Protein AF-A0A962EM41-F1 (afdb_monomer_lite)

Structure (mmCIF, N/CA/C/O backbone):
data_AF-A0A962EM41-F1
#
_entry.id   AF-A0A962EM41-F1
#
loop_
_atom_site.group_PDB
_atom_site.id
_atom_site.type_symbol
_atom_site.label_atom_id
_atom_site.label_alt_id
_atom_site.label_comp_id
_atom_site.label_asym_id
_atom_site.label_entity_id
_atom_site.label_seq_id
_atom_site.pdbx_PDB_ins_code
_atom_site.Cartn_x
_atom_site.Cartn_y
_atom_site.Cartn_z
_atom_site.occupancy
_atom_site.B_iso_or_equiv
_atom_site.auth_seq_id
_atom_site.auth_comp_id
_atom_site.auth_asym_id
_atom_site.auth_atom_id
_atom_site.pdbx_PDB_model_num
ATOM 1 N N . MET A 1 1 ? 24.683 14.648 -23.600 1.00 36.84 1 MET A N 1
ATOM 2 C CA . MET A 1 1 ? 24.631 13.186 -23.807 1.00 36.84 1 MET A CA 1
ATOM 3 C C . MET A 1 1 ? 23.712 12.613 -22.743 1.00 36.84 1 MET A C 1
ATOM 5 O O . MET A 1 1 ? 24.042 12.728 -21.571 1.00 36.84 1 MET A O 1
ATOM 9 N N . SER A 1 2 ? 22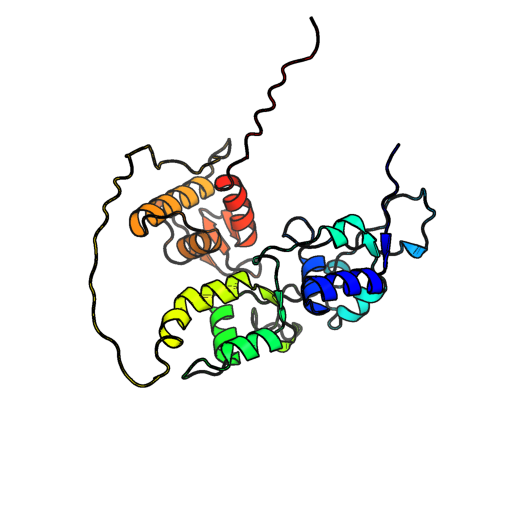.532 12.119 -23.123 1.00 44.53 2 SER A N 1
ATOM 10 C CA . SER A 1 2 ? 21.643 11.428 -22.181 1.00 44.53 2 SER A CA 1
ATOM 11 C C . SER A 1 2 ? 22.330 10.131 -21.755 1.00 44.53 2 SER A C 1
ATOM 13 O O . SER A 1 2 ? 22.722 9.353 -22.623 1.00 44.53 2 SER A O 1
ATOM 15 N N . LYS A 1 3 ? 22.551 9.918 -20.453 1.00 53.50 3 LYS A N 1
ATOM 16 C CA . LYS A 1 3 ? 23.005 8.616 -19.943 1.00 53.50 3 LYS A CA 1
ATOM 17 C C . LYS A 1 3 ? 21.952 7.583 -20.352 1.00 53.50 3 LYS A C 1
ATOM 19 O O . LYS A 1 3 ? 20.782 7.770 -20.030 1.00 53.50 3 LYS A O 1
ATOM 24 N N . SER A 1 4 ? 22.356 6.532 -21.065 1.00 62.28 4 SER A N 1
ATOM 25 C CA . SER A 1 4 ? 21.484 5.380 -21.310 1.00 62.28 4 SER A CA 1
ATOM 26 C C . SER A 1 4 ? 21.048 4.818 -19.954 1.00 62.28 4 SER A C 1
ATOM 28 O O . SER A 1 4 ? 21.892 4.533 -19.102 1.00 62.28 4 SER A O 1
ATOM 30 N N . THR A 1 5 ? 19.739 4.761 -19.718 1.00 80.38 5 THR A N 1
ATOM 31 C CA . THR A 1 5 ? 19.156 4.218 -18.489 1.00 80.38 5 THR A CA 1
ATOM 32 C C . THR A 1 5 ? 19.132 2.700 -18.606 1.00 80.38 5 THR A C 1
ATOM 34 O O . THR A 1 5 ? 18.432 2.165 -19.466 1.00 80.38 5 THR A O 1
ATOM 37 N N . LYS A 1 6 ? 19.894 1.997 -17.763 1.00 88.19 6 LYS A N 1
ATOM 38 C CA . LYS A 1 6 ? 19.928 0.532 -17.781 1.00 88.19 6 LYS A CA 1
ATOM 39 C C . LYS A 1 6 ? 18.608 -0.007 -17.230 1.00 88.19 6 LYS A C 1
ATOM 41 O O . LYS A 1 6 ? 18.246 0.286 -16.093 1.00 88.19 6 LYS A O 1
ATOM 46 N N . LEU A 1 7 ? 17.915 -0.827 -18.017 1.00 91.25 7 LEU A N 1
ATOM 47 C CA . LEU A 1 7 ? 16.736 -1.565 -17.569 1.00 91.25 7 LEU A CA 1
ATOM 48 C C . LEU A 1 7 ? 17.114 -3.008 -17.223 1.00 91.25 7 LEU A C 1
ATOM 50 O O . LEU A 1 7 ? 17.934 -3.618 -17.908 1.00 91.25 7 LEU A O 1
ATOM 54 N N . ILE A 1 8 ? 16.504 -3.545 -16.171 1.00 93.50 8 ILE A N 1
ATOM 55 C CA . ILE A 1 8 ? 16.648 -4.939 -15.741 1.00 93.50 8 ILE A CA 1
ATOM 56 C C . ILE A 1 8 ? 15.279 -5.628 -15.673 1.00 93.50 8 ILE A C 1
ATOM 58 O O . ILE A 1 8 ? 14.277 -4.960 -15.395 1.00 93.50 8 ILE A O 1
ATOM 62 N N . PRO A 1 9 ? 15.207 -6.945 -15.930 1.00 95.56 9 PRO A N 1
ATOM 63 C CA . PRO A 1 9 ? 13.956 -7.689 -15.850 1.00 95.56 9 PRO A CA 1
ATOM 64 C C . PRO A 1 9 ? 13.517 -7.896 -14.394 1.00 95.56 9 PRO A C 1
ATOM 66 O O . PRO A 1 9 ? 14.339 -7.897 -13.473 1.00 95.56 9 PRO A O 1
ATOM 69 N N . TYR A 1 10 ? 12.223 -8.157 -14.200 1.00 96.81 10 TYR A N 1
ATOM 70 C CA . TYR A 1 10 ? 11.609 -8.436 -12.897 1.00 96.81 10 TYR A CA 1
ATOM 71 C C . TYR A 1 10 ? 12.400 -9.419 -12.028 1.00 96.81 10 TYR A C 1
ATOM 73 O O . TYR A 1 10 ? 12.616 -9.140 -10.856 1.00 96.81 10 TYR A O 1
ATOM 81 N N . VAL A 1 11 ? 12.865 -10.545 -12.581 1.00 96.38 11 VAL A N 1
ATOM 82 C CA . VAL A 1 11 ? 13.565 -11.581 -11.797 1.00 96.38 11 VAL A CA 1
ATOM 83 C C . VAL A 1 11 ? 14.833 -11.031 -11.133 1.00 96.38 11 VAL A C 1
ATOM 85 O O . VAL A 1 11 ? 15.103 -11.338 -9.974 1.00 96.38 11 VAL A O 1
ATOM 88 N N . GLU A 1 12 ? 15.586 -10.184 -11.840 1.00 96.94 12 GLU A N 1
ATOM 89 C CA . GLU A 1 12 ? 16.781 -9.532 -11.293 1.00 96.94 12 GLU A CA 1
ATOM 90 C C . GLU A 1 12 ? 16.395 -8.456 -10.270 1.00 96.94 12 GLU A C 1
ATOM 92 O O . GLU A 1 12 ? 16.956 -8.417 -9.176 1.00 96.94 12 GLU A O 1
ATOM 97 N N . ALA A 1 13 ? 15.397 -7.624 -10.588 1.00 97.94 13 ALA A N 1
ATOM 98 C CA . ALA A 1 13 ? 14.936 -6.555 -9.702 1.00 97.94 13 ALA A CA 1
ATOM 99 C C . ALA A 1 13 ? 14.396 -7.104 -8.372 1.00 97.94 13 ALA A C 1
ATOM 101 O O . ALA A 1 13 ? 14.775 -6.635 -7.298 1.00 97.94 13 ALA A O 1
ATOM 102 N N . PHE A 1 14 ? 13.557 -8.139 -8.446 1.00 98.19 14 PHE A N 1
ATOM 103 C CA . PHE A 1 14 ? 13.028 -8.853 -7.292 1.00 98.19 14 PHE A CA 1
ATOM 104 C C . PHE A 1 14 ? 14.149 -9.506 -6.488 1.00 98.19 14 PHE A C 1
ATOM 106 O O . PHE A 1 14 ? 14.175 -9.346 -5.276 1.00 98.19 14 PHE A O 1
ATOM 113 N N . GLY A 1 15 ? 15.117 -10.165 -7.136 1.00 97.25 15 GLY A N 1
ATOM 114 C CA . GLY A 1 15 ? 16.261 -10.759 -6.439 1.00 97.25 15 GLY A CA 1
ATOM 115 C C . GLY A 1 15 ? 17.056 -9.742 -5.611 1.00 97.25 15 GLY A C 1
ATOM 116 O O . GLY A 1 15 ? 17.415 -10.026 -4.469 1.00 97.25 15 GLY A O 1
ATOM 117 N N . ILE A 1 16 ? 17.277 -8.538 -6.150 1.00 97.31 16 ILE A N 1
ATOM 118 C CA . ILE A 1 16 ? 17.958 -7.449 -5.433 1.00 97.31 16 ILE A CA 1
ATOM 119 C C . ILE A 1 16 ? 17.128 -6.976 -4.233 1.00 97.31 16 ILE A C 1
ATOM 121 O O . ILE A 1 16 ? 17.657 -6.885 -3.123 1.00 97.31 16 ILE A O 1
ATOM 125 N N . LEU A 1 17 ? 15.842 -6.669 -4.430 1.00 96.62 17 LEU A N 1
ATOM 126 C CA . LEU A 1 17 ? 15.003 -6.132 -3.353 1.00 96.62 17 LEU A CA 1
ATOM 127 C C . LEU A 1 17 ? 14.666 -7.177 -2.288 1.00 96.62 17 LEU A C 1
ATOM 129 O O . LEU A 1 17 ? 14.664 -6.836 -1.109 1.00 96.62 17 LEU A O 1
ATOM 133 N N . ALA A 1 18 ? 14.462 -8.439 -2.665 1.00 94.75 18 ALA A N 1
ATOM 134 C CA . ALA A 1 18 ? 14.260 -9.538 -1.725 1.00 94.75 18 ALA A CA 1
ATOM 135 C C . ALA A 1 18 ? 15.482 -9.708 -0.818 1.00 94.75 18 ALA A C 1
ATOM 137 O O . ALA A 1 18 ? 15.340 -9.741 0.399 1.00 94.75 18 ALA A O 1
ATOM 138 N N . ALA A 1 19 ? 16.695 -9.697 -1.381 1.00 92.12 19 ALA A N 1
ATOM 139 C CA . ALA A 1 19 ? 17.919 -9.778 -0.586 1.00 92.12 19 ALA A CA 1
ATOM 140 C C . ALA A 1 19 ? 18.140 -8.550 0.318 1.00 92.12 19 ALA A C 1
ATOM 142 O O . ALA A 1 19 ? 18.725 -8.672 1.392 1.00 92.12 19 ALA A O 1
ATOM 143 N N . LYS A 1 20 ? 17.706 -7.362 -0.121 1.00 94.06 20 LYS A N 1
ATOM 144 C CA . LYS A 1 20 ? 17.928 -6.096 0.593 1.00 94.06 20 LYS A CA 1
ATOM 145 C C . LYS A 1 20 ? 16.891 -5.823 1.688 1.00 94.06 20 LYS A C 1
ATOM 147 O O . LYS A 1 20 ? 17.244 -5.251 2.715 1.00 94.06 20 LYS A O 1
ATOM 152 N N . LEU A 1 21 ? 15.625 -6.155 1.442 1.00 93.00 21 LEU A N 1
ATOM 153 C CA . LEU A 1 21 ? 14.472 -5.688 2.225 1.00 93.00 21 LEU A CA 1
ATOM 154 C C . LEU A 1 21 ? 13.591 -6.820 2.768 1.00 93.00 21 LEU A C 1
ATOM 156 O O . LEU A 1 21 ? 12.603 -6.513 3.439 1.00 93.00 21 LEU A O 1
ATOM 160 N N . ASP A 1 22 ? 13.938 -8.078 2.471 1.00 91.38 22 ASP A N 1
ATOM 161 C CA . ASP A 1 22 ? 13.134 -9.266 2.787 1.00 91.38 22 ASP A CA 1
ATOM 162 C C . ASP A 1 22 ? 11.697 -9.145 2.250 1.00 91.38 22 ASP A C 1
ATOM 164 O O . ASP A 1 22 ? 10.713 -9.317 2.962 1.00 91.38 22 ASP A O 1
ATOM 168 N N . THR A 1 23 ? 11.575 -8.716 0.988 1.00 93.00 23 THR A N 1
ATOM 169 C CA . THR A 1 23 ? 10.277 -8.410 0.371 1.00 93.00 23 THR A CA 1
ATOM 170 C C . THR A 1 23 ? 9.628 -9.629 -0.280 1.00 93.00 23 THR A C 1
ATOM 172 O O . THR A 1 23 ? 10.309 -10.486 -0.854 1.00 93.00 23 THR A O 1
ATOM 175 N N . SER A 1 24 ? 8.295 -9.667 -0.254 1.00 95.81 24 SER A N 1
ATOM 176 C CA . SER A 1 24 ? 7.489 -10.647 -0.981 1.00 95.81 24 SER A CA 1
ATOM 177 C C . SER A 1 24 ? 7.146 -10.157 -2.395 1.00 95.81 24 SER A C 1
ATOM 179 O O . SER A 1 24 ? 7.363 -8.996 -2.755 1.00 95.81 24 SER A O 1
ATOM 181 N N . LYS A 1 25 ? 6.605 -11.042 -3.242 1.00 97.56 25 LYS A N 1
ATOM 182 C CA . LYS A 1 25 ? 6.182 -10.651 -4.600 1.00 97.56 25 LYS A CA 1
ATOM 183 C C . LYS A 1 25 ? 4.974 -9.718 -4.563 1.00 97.56 25 LYS A C 1
ATOM 185 O O . LYS A 1 25 ? 4.843 -8.840 -5.411 1.00 97.56 25 LYS A O 1
ATOM 190 N N . GLU A 1 26 ? 4.110 -9.915 -3.581 1.00 97.81 26 GLU A N 1
ATOM 191 C CA . GLU A 1 26 ? 2.916 -9.126 -3.336 1.00 97.81 26 GLU A CA 1
ATOM 192 C C . GLU A 1 26 ? 3.288 -7.721 -2.855 1.00 97.81 26 GLU A C 1
ATOM 194 O O . GLU A 1 26 ? 2.783 -6.750 -3.410 1.00 97.81 26 GLU A O 1
ATOM 199 N N . GLU A 1 27 ? 4.229 -7.586 -1.911 1.00 97.25 27 GLU A N 1
ATOM 200 C CA . GLU A 1 27 ? 4.739 -6.270 -1.497 1.00 97.25 27 GLU A CA 1
ATOM 201 C C . GLU A 1 27 ? 5.401 -5.540 -2.678 1.00 97.25 27 GLU A C 1
ATOM 203 O O . GLU A 1 27 ? 5.125 -4.361 -2.913 1.00 97.25 27 GLU A O 1
ATOM 208 N N . PHE A 1 28 ? 6.185 -6.256 -3.494 1.00 98.12 28 PHE A N 1
ATOM 209 C CA . PHE A 1 28 ? 6.752 -5.701 -4.723 1.00 98.12 28 PHE A CA 1
ATOM 210 C C . PHE A 1 28 ? 5.652 -5.177 -5.665 1.00 98.12 28 PHE A C 1
ATOM 212 O O . PHE A 1 28 ? 5.750 -4.058 -6.174 1.00 98.12 28 PHE A O 1
ATOM 219 N N . ALA A 1 29 ? 4.588 -5.954 -5.896 1.00 97.88 29 ALA A N 1
ATOM 220 C CA . ALA A 1 29 ? 3.438 -5.511 -6.686 1.00 97.88 29 ALA A CA 1
ATOM 221 C C . ALA A 1 29 ? 2.756 -4.283 -6.065 1.00 97.88 29 ALA A C 1
ATOM 223 O O . ALA A 1 29 ? 2.400 -3.348 -6.781 1.00 97.88 29 ALA A O 1
ATOM 224 N N . GLY A 1 30 ? 2.641 -4.241 -4.739 1.00 96.44 30 GLY A N 1
ATOM 225 C CA . GLY A 1 30 ? 2.143 -3.086 -4.006 1.00 96.44 30 GLY A CA 1
ATOM 226 C C . GLY A 1 30 ? 2.961 -1.819 -4.273 1.00 96.44 30 GLY A C 1
ATOM 227 O O . GLY A 1 30 ? 2.387 -0.765 -4.538 1.00 96.44 30 GLY A O 1
ATOM 228 N N . TRP A 1 31 ? 4.293 -1.901 -4.331 1.00 97.44 31 TRP A N 1
ATOM 229 C CA . TRP A 1 31 ? 5.124 -0.750 -4.710 1.00 97.44 31 TRP A CA 1
ATOM 230 C C . TRP A 1 31 ? 4.889 -0.288 -6.145 1.00 97.44 31 TRP A C 1
ATOM 232 O O . TRP A 1 31 ? 4.885 0.914 -6.402 1.00 97.44 31 TRP A O 1
ATOM 242 N N . ILE A 1 32 ? 4.667 -1.207 -7.083 1.00 96.88 32 ILE A N 1
ATOM 243 C CA . ILE A 1 32 ? 4.316 -0.837 -8.461 1.00 96.88 32 ILE A CA 1
ATOM 244 C C . ILE A 1 32 ? 2.950 -0.138 -8.497 1.00 96.88 32 ILE A C 1
ATOM 246 O O . ILE A 1 32 ? 2.787 0.850 -9.208 1.00 96.88 32 ILE A O 1
ATOM 250 N N . PHE A 1 33 ? 1.980 -0.627 -7.718 1.00 94.25 33 PHE A N 1
ATOM 251 C CA . PHE A 1 33 ? 0.662 -0.006 -7.593 1.00 94.25 33 PHE A CA 1
ATOM 252 C C . PHE A 1 33 ? 0.746 1.425 -7.044 1.00 94.25 33 PHE A C 1
ATOM 254 O O . PHE A 1 33 ? 0.155 2.334 -7.623 1.00 94.25 33 PHE A O 1
ATOM 261 N N . LEU A 1 34 ? 1.506 1.633 -5.963 1.00 91.25 34 LEU A N 1
ATOM 262 C CA . LEU A 1 34 ? 1.702 2.955 -5.357 1.00 91.25 34 LEU A CA 1
ATOM 263 C C . LEU A 1 34 ? 2.407 3.919 -6.323 1.00 91.25 34 LEU A C 1
ATOM 265 O O . LEU A 1 34 ? 2.061 5.096 -6.423 1.00 91.25 34 LEU A O 1
ATOM 269 N N . GLY A 1 35 ? 3.407 3.422 -7.052 1.00 92.44 35 GLY A N 1
ATOM 270 C CA . GLY A 1 35 ? 4.243 4.238 -7.920 1.00 92.44 35 GLY A CA 1
ATOM 271 C C . GLY A 1 35 ? 5.120 5.242 -7.151 1.00 92.44 35 GLY A C 1
ATOM 272 O O . GLY A 1 35 ? 4.977 5.452 -5.944 1.00 92.44 35 GLY A O 1
ATOM 273 N N . PRO A 1 36 ? 6.056 5.919 -7.834 1.00 89.19 36 PRO A N 1
ATOM 274 C CA . PRO A 1 36 ? 7.113 6.697 -7.178 1.00 89.19 36 PRO A CA 1
ATOM 275 C C . PRO A 1 36 ? 6.614 7.914 -6.387 1.00 89.19 36 PRO A C 1
ATOM 277 O O . PRO A 1 36 ? 7.302 8.387 -5.486 1.00 89.19 36 PRO A O 1
ATOM 280 N N . LYS A 1 37 ? 5.425 8.442 -6.705 1.00 87.88 37 LYS A N 1
ATOM 281 C CA . LYS A 1 37 ? 4.849 9.587 -5.979 1.00 87.88 37 LYS A CA 1
ATOM 282 C C . LYS A 1 37 ? 4.401 9.225 -4.567 1.00 87.88 37 LYS A C 1
ATOM 284 O O . LYS A 1 37 ? 4.411 10.098 -3.704 1.00 87.88 37 LYS A O 1
ATOM 289 N N . ASP A 1 38 ? 4.059 7.961 -4.349 1.00 84.19 38 ASP A N 1
ATOM 290 C CA . ASP A 1 38 ? 3.568 7.439 -3.077 1.00 84.19 38 ASP A CA 1
ATOM 291 C C . ASP A 1 38 ? 4.583 6.480 -2.430 1.00 84.19 38 ASP A C 1
ATOM 293 O O . ASP A 1 38 ? 4.229 5.653 -1.596 1.00 84.19 38 ASP A O 1
ATOM 297 N N . GLY A 1 39 ? 5.867 6.612 -2.794 1.00 89.94 39 GLY A N 1
ATOM 298 C CA . GLY A 1 39 ? 6.972 5.833 -2.220 1.00 89.94 39 GLY A CA 1
ATOM 299 C C . GLY A 1 39 ? 7.188 4.456 -2.857 1.00 89.94 39 GLY A C 1
ATOM 300 O O . GLY A 1 39 ? 7.961 3.661 -2.330 1.00 89.94 39 GLY A O 1
ATOM 301 N N . GLY A 1 40 ? 6.519 4.182 -3.976 1.00 95.06 40 GLY A N 1
ATOM 302 C CA . GLY A 1 40 ? 6.625 2.954 -4.755 1.00 95.06 40 GLY A CA 1
ATOM 303 C C . GLY A 1 40 ? 7.611 3.021 -5.929 1.00 95.06 40 GLY A C 1
ATOM 304 O O . GLY A 1 40 ? 8.533 3.837 -5.959 1.00 95.06 40 GLY A O 1
ATOM 305 N N . LEU A 1 41 ? 7.406 2.151 -6.919 1.00 96.25 41 LEU A N 1
ATOM 306 C CA . LEU A 1 41 ? 8.307 1.924 -8.052 1.00 96.25 41 LEU A CA 1
ATOM 307 C C . LEU A 1 41 ? 7.614 2.159 -9.392 1.00 96.25 41 LEU A C 1
ATOM 309 O O . LEU A 1 41 ? 6.435 1.868 -9.566 1.00 96.25 41 LEU A O 1
ATOM 313 N N . ASP A 1 42 ? 8.385 2.619 -10.373 1.00 96.06 42 ASP A N 1
ATOM 314 C CA . ASP A 1 42 ? 7.971 2.531 -11.768 1.00 96.06 42 ASP A CA 1
ATOM 315 C C . ASP A 1 42 ? 8.267 1.147 -12.340 1.00 96.06 42 ASP A C 1
ATOM 317 O O . ASP A 1 42 ? 9.369 0.624 -12.172 1.00 96.06 42 ASP A O 1
ATOM 321 N N . ALA A 1 43 ? 7.328 0.622 -13.122 1.00 95.88 43 ALA A N 1
ATOM 322 C CA . ALA A 1 43 ? 7.521 -0.561 -13.947 1.00 95.88 43 ALA A CA 1
ATOM 323 C C . ALA A 1 43 ? 7.252 -0.244 -15.423 1.00 95.88 43 ALA A C 1
ATOM 325 O O . ALA A 1 43 ? 6.469 0.651 -15.757 1.00 95.88 43 ALA A O 1
ATOM 326 N N . TYR A 1 44 ? 7.893 -0.997 -16.311 1.00 94.19 44 TYR A N 1
ATOM 327 C CA . TYR A 1 44 ? 7.808 -0.814 -17.758 1.00 94.19 44 TYR A CA 1
ATOM 328 C C . TYR A 1 44 ? 7.524 -2.136 -18.470 1.00 94.19 44 TYR A C 1
ATOM 330 O O . TYR A 1 44 ? 7.943 -3.197 -18.012 1.00 94.19 44 TYR A O 1
ATOM 338 N N . GLN A 1 45 ? 6.843 -2.068 -19.612 1.00 91.12 45 GLN A N 1
ATOM 339 C CA . GLN A 1 45 ? 6.572 -3.220 -20.478 1.00 91.12 45 GLN A CA 1
ATOM 340 C C . GLN A 1 45 ? 7.390 -3.151 -21.772 1.00 91.12 45 GLN A C 1
ATOM 342 O O . GLN A 1 45 ? 7.827 -2.081 -22.190 1.00 91.12 45 GLN A O 1
ATOM 347 N N . ASN A 1 46 ? 7.561 -4.301 -22.431 1.00 81.62 46 ASN A N 1
ATOM 348 C CA . ASN A 1 46 ? 8.157 -4.431 -23.769 1.00 81.62 46 ASN A CA 1
ATOM 349 C C . ASN A 1 46 ? 9.596 -3.894 -23.910 1.00 81.62 46 ASN A C 1
ATOM 351 O O . ASN A 1 46 ? 10.049 -3.638 -25.021 1.00 81.62 46 ASN A O 1
ATOM 355 N N . ALA A 1 47 ? 10.346 -3.746 -22.812 1.00 79.06 47 ALA A N 1
ATOM 356 C CA . ALA A 1 47 ? 11.693 -3.176 -22.868 1.00 79.06 47 ALA A CA 1
ATOM 357 C C . ALA A 1 47 ? 12.727 -4.092 -23.546 1.00 79.06 47 ALA A C 1
ATOM 359 O O . ALA A 1 47 ? 13.670 -3.595 -24.147 1.00 79.06 47 ALA A O 1
ATOM 360 N N . SER A 1 48 ? 12.538 -5.417 -23.508 1.00 71.69 48 SER A N 1
ATOM 361 C CA . SER A 1 48 ? 13.403 -6.377 -24.219 1.00 71.69 48 SER A CA 1
ATOM 362 C C . SER A 1 48 ? 13.388 -6.226 -25.739 1.00 71.69 48 SER A C 1
ATOM 364 O O . SER A 1 48 ? 14.251 -6.780 -26.411 1.00 71.69 48 SER A O 1
ATOM 366 N N . GLN A 1 49 ? 12.387 -5.532 -26.278 1.00 68.81 49 GLN A N 1
ATOM 367 C CA . GLN A 1 49 ? 12.168 -5.361 -27.712 1.00 68.81 49 GLN A CA 1
ATOM 368 C C . GLN A 1 49 ? 12.681 -4.006 -28.217 1.00 68.81 49 GLN A C 1
ATOM 370 O O . GLN A 1 49 ? 12.485 -3.674 -29.384 1.00 68.81 49 GLN A O 1
ATOM 375 N N . LEU A 1 50 ? 13.291 -3.206 -27.339 1.00 67.00 50 LEU A N 1
ATOM 376 C CA . LEU A 1 50 ? 13.749 -1.861 -27.649 1.00 67.00 50 LEU A CA 1
ATOM 377 C C . LEU A 1 50 ? 15.247 -1.843 -27.951 1.00 67.00 50 LEU A C 1
ATOM 379 O O . LEU A 1 50 ? 16.054 -2.394 -27.203 1.00 67.00 50 LEU A O 1
ATOM 383 N N . GLU A 1 51 ? 15.606 -1.160 -29.035 1.00 67.00 51 GLU A N 1
ATOM 384 C CA . GLU A 1 51 ? 16.995 -0.825 -29.345 1.00 67.00 51 GLU A CA 1
ATOM 385 C C . GLU A 1 51 ? 17.592 0.098 -28.257 1.00 67.00 51 GLU A C 1
ATOM 387 O O . GLU A 1 51 ? 16.849 0.823 -27.587 1.00 67.00 51 GLU A O 1
ATOM 392 N N . PRO A 1 52 ? 18.926 0.123 -28.061 1.00 61.44 52 PRO A N 1
ATOM 393 C CA . PRO A 1 52 ? 19.579 0.900 -26.996 1.00 61.44 52 PRO A CA 1
ATOM 394 C C . PRO A 1 52 ? 19.307 2.416 -27.008 1.00 61.44 52 PRO A C 1
ATOM 396 O O . PRO A 1 52 ? 19.512 3.091 -25.996 1.00 61.44 52 PRO A O 1
ATOM 399 N N . ASP A 1 53 ? 18.895 2.957 -28.152 1.00 66.50 53 ASP A N 1
ATOM 400 C CA . ASP A 1 53 ? 18.565 4.360 -28.414 1.00 66.50 53 ASP A CA 1
ATOM 401 C C . ASP A 1 53 ? 17.054 4.621 -28.549 1.00 66.50 53 ASP A C 1
ATOM 403 O O . ASP A 1 53 ? 16.634 5.759 -28.782 1.00 66.50 53 ASP A O 1
ATOM 407 N N . ALA A 1 54 ? 16.226 3.591 -28.371 1.00 65.62 54 ALA A N 1
ATOM 408 C CA . ALA A 1 54 ? 14.782 3.712 -28.429 1.00 65.62 54 ALA A CA 1
ATOM 409 C C . ALA A 1 54 ? 14.233 4.602 -27.292 1.00 65.62 54 ALA A C 1
ATOM 411 O O . ALA A 1 54 ? 14.820 4.700 -26.207 1.00 65.62 54 ALA A O 1
ATOM 412 N N . PRO A 1 55 ? 13.078 5.260 -27.509 1.00 69.88 55 PRO A N 1
ATOM 413 C CA . PRO A 1 55 ? 12.397 5.995 -26.453 1.00 69.88 55 PRO A CA 1
ATOM 414 C C . PRO A 1 55 ? 12.069 5.084 -25.265 1.00 69.88 55 PRO A C 1
ATOM 416 O O . PRO A 1 55 ? 11.895 3.875 -25.411 1.00 69.88 55 PRO A O 1
ATOM 419 N N . LYS A 1 56 ? 11.960 5.692 -24.077 1.00 71.69 56 LYS A N 1
ATOM 420 C CA . LYS A 1 56 ? 11.650 4.988 -22.828 1.00 71.69 56 LYS A CA 1
ATOM 421 C C . LYS A 1 56 ? 10.423 4.074 -23.022 1.00 71.69 56 LYS A C 1
ATOM 423 O O . LYS A 1 56 ? 9.416 4.564 -23.544 1.00 71.69 56 LYS A O 1
ATOM 428 N N . PRO A 1 57 ? 10.483 2.793 -22.609 1.00 85.00 57 PRO A N 1
ATOM 429 C CA . PRO A 1 57 ? 9.376 1.863 -22.792 1.00 85.00 57 PRO A CA 1
ATOM 430 C C . PRO A 1 57 ? 8.082 2.372 -22.146 1.00 85.00 57 PRO A C 1
ATOM 432 O O . PRO A 1 57 ? 8.139 3.155 -21.190 1.00 85.00 57 PRO A O 1
ATOM 435 N N . PRO A 1 58 ? 6.911 1.918 -22.629 1.00 88.31 58 PRO A N 1
ATOM 436 C CA . PRO A 1 58 ? 5.636 2.234 -22.002 1.00 88.31 58 PRO A CA 1
ATOM 437 C C . PRO A 1 58 ? 5.636 1.853 -20.519 1.00 88.31 58 PRO A C 1
ATOM 439 O O . PRO A 1 58 ? 6.077 0.761 -20.146 1.00 88.31 58 PRO A O 1
ATOM 442 N N . ARG A 1 59 ? 5.133 2.757 -19.670 1.00 92.06 59 ARG A N 1
ATOM 443 C CA . ARG A 1 59 ? 4.911 2.462 -18.251 1.00 92.06 59 ARG A CA 1
ATOM 444 C C . ARG A 1 59 ? 3.784 1.448 -18.089 1.00 92.06 59 ARG A C 1
ATOM 446 O O . ARG A 1 59 ? 2.772 1.517 -18.784 1.00 92.06 59 ARG A O 1
ATOM 453 N N . PHE A 1 60 ? 3.967 0.561 -17.125 1.00 94.38 60 PHE A N 1
ATOM 454 C CA . PHE A 1 60 ? 2.947 -0.356 -16.653 1.00 94.38 60 PHE A CA 1
ATOM 455 C C . PHE A 1 60 ? 2.067 0.304 -15.591 1.00 94.38 60 PHE A C 1
ATOM 457 O O . PHE A 1 60 ? 2.571 1.030 -14.735 1.00 94.38 60 PHE A O 1
ATOM 464 N N . TYR A 1 61 ? 0.773 -0.008 -15.620 1.00 91.50 61 TYR A N 1
ATOM 465 C CA . TYR A 1 61 ? -0.188 0.377 -14.594 1.00 91.50 61 TYR A CA 1
ATOM 466 C C . TYR A 1 61 ? -1.171 -0.773 -14.370 1.00 91.50 61 TYR A C 1
ATOM 468 O O . TYR A 1 61 ? -1.758 -1.272 -15.330 1.00 91.50 61 TYR A O 1
ATOM 476 N N . PHE A 1 62 ? -1.403 -1.160 -13.112 1.00 89.06 62 PHE A N 1
ATOM 477 C CA . PHE A 1 62 ? -2.395 -2.194 -12.789 1.00 89.06 62 PHE A CA 1
ATOM 478 C C . PHE A 1 62 ? -3.830 -1.792 -13.146 1.00 89.06 62 PHE A C 1
ATOM 480 O O . PHE A 1 62 ? -4.648 -2.665 -13.405 1.00 89.06 62 PHE A O 1
ATOM 487 N N . SER A 1 63 ? -4.134 -0.494 -13.243 1.00 82.81 63 SER A N 1
ATOM 488 C CA . SER A 1 63 ? -5.455 -0.007 -13.664 1.00 82.81 63 SER A CA 1
ATOM 489 C C . SER A 1 63 ? -5.842 -0.419 -15.090 1.00 82.81 63 SER A C 1
ATOM 491 O O . SER A 1 63 ? -7.017 -0.382 -15.433 1.00 82.81 63 SER A O 1
ATOM 493 N N . TYR A 1 64 ? -4.887 -0.841 -15.926 1.00 85.50 64 TYR A N 1
ATOM 494 C CA . TYR A 1 64 ? -5.176 -1.429 -17.241 1.00 85.50 64 TYR A CA 1
ATOM 495 C C . TYR A 1 64 ? -5.551 -2.917 -17.179 1.00 85.50 64 TYR A C 1
ATOM 497 O O . TYR A 1 64 ? -5.900 -3.503 -18.200 1.00 85.50 64 TYR A O 1
ATOM 505 N N . HIS A 1 65 ? -5.487 -3.512 -15.990 1.00 85.56 65 HIS A N 1
ATOM 506 C CA . HIS A 1 65 ? -5.780 -4.911 -15.694 1.00 85.56 65 HIS A CA 1
ATOM 507 C C . HIS A 1 65 ? -6.834 -5.018 -14.577 1.00 85.56 65 HIS A C 1
ATOM 509 O O . HIS A 1 65 ? -6.794 -5.939 -13.762 1.00 85.56 65 HIS A O 1
ATOM 515 N N . GLU A 1 66 ? -7.752 -4.046 -14.505 1.00 78.31 66 GLU A N 1
ATOM 516 C CA . GLU A 1 66 ? -8.849 -4.041 -13.533 1.00 78.31 66 GLU A CA 1
ATOM 517 C C . GLU A 1 66 ? -9.652 -5.348 -13.631 1.00 78.31 66 GLU A C 1
ATOM 519 O O . GLU A 1 66 ? -10.002 -5.797 -14.724 1.00 78.31 66 GLU A O 1
ATOM 524 N N . GLY A 1 67 ? -9.912 -5.975 -12.483 1.00 78.75 67 GLY A N 1
ATOM 525 C CA . GLY A 1 67 ? -10.627 -7.251 -12.408 1.00 78.75 67 GLY A CA 1
ATOM 526 C C . GLY A 1 67 ? -9.756 -8.511 -12.517 1.00 78.75 67 GLY A C 1
ATOM 527 O O . GLY A 1 67 ? -10.258 -9.603 -12.257 1.00 78.75 67 GLY A O 1
ATOM 528 N N . GLU A 1 68 ? -8.465 -8.401 -12.853 1.00 86.12 68 GLU A N 1
ATOM 529 C CA . GLU A 1 68 ? -7.550 -9.551 -12.844 1.00 86.12 68 GLU A CA 1
ATOM 530 C C . GLU A 1 68 ? -7.181 -9.922 -11.403 1.00 86.12 68 GLU A C 1
ATOM 532 O O . GLU A 1 68 ? -6.517 -9.145 -10.712 1.00 86.12 68 GLU A O 1
ATOM 537 N N . ARG A 1 69 ? -7.614 -11.098 -10.936 1.00 83.19 69 ARG A N 1
ATOM 538 C CA . ARG A 1 69 ? -7.328 -11.558 -9.568 1.00 83.19 69 ARG A CA 1
ATOM 539 C C . ARG A 1 69 ? -5.880 -11.996 -9.411 1.00 83.19 69 ARG A C 1
ATOM 541 O O . ARG A 1 69 ? -5.227 -11.585 -8.459 1.00 83.19 69 ARG A O 1
ATOM 548 N N . ASP A 1 70 ? -5.343 -12.756 -10.363 1.00 91.06 70 ASP A N 1
ATOM 549 C CA . ASP A 1 70 ? -3.943 -13.179 -10.304 1.00 91.06 70 ASP A CA 1
ATOM 550 C C . ASP A 1 70 ? -3.050 -12.099 -10.923 1.00 91.06 70 ASP A C 1
ATOM 552 O O . ASP A 1 70 ? -2.511 -12.232 -12.020 1.00 91.06 70 ASP A O 1
ATOM 556 N N . TYR A 1 71 ? -2.907 -10.975 -10.223 1.00 92.50 71 TYR A N 1
ATOM 557 C CA . TYR A 1 71 ? -2.055 -9.873 -10.671 1.00 92.50 71 TYR A CA 1
ATOM 558 C C . TYR A 1 71 ? -0.560 -10.230 -10.636 1.00 92.50 71 TYR A C 1
ATOM 560 O O . TYR A 1 71 ? 0.251 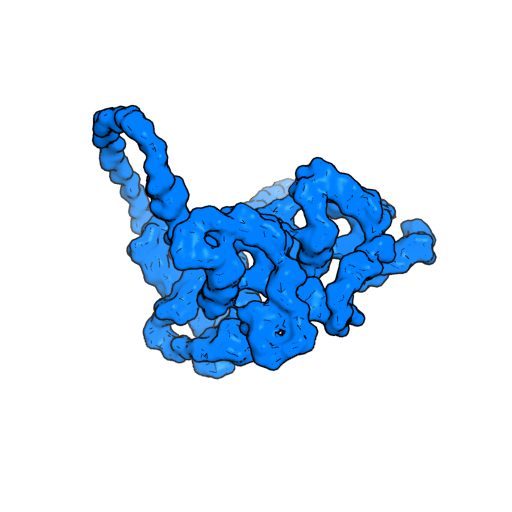-9.560 -11.281 1.00 92.50 71 TYR A O 1
ATOM 568 N N . LEU A 1 72 ? -0.166 -11.279 -9.904 1.00 96.06 72 LEU A N 1
ATOM 569 C CA . LEU A 1 72 ? 1.226 -11.717 -9.808 1.00 96.06 72 LEU A CA 1
ATOM 570 C C . LEU A 1 72 ? 1.728 -12.293 -11.133 1.00 96.06 72 LEU A C 1
ATOM 572 O O . LEU A 1 72 ? 2.907 -12.123 -11.460 1.00 96.06 72 LEU A O 1
ATOM 576 N N . GLN A 1 73 ? 0.842 -12.892 -11.936 1.00 95.75 73 GLN A N 1
ATOM 577 C CA . GLN A 1 73 ? 1.178 -13.373 -13.280 1.00 95.75 73 GLN A CA 1
ATOM 578 C C . GLN A 1 73 ? 1.637 -12.244 -14.223 1.00 95.75 73 GLN A C 1
ATOM 580 O O . GLN A 1 73 ? 2.310 -12.507 -15.219 1.00 95.75 73 GLN A O 1
ATOM 585 N N . LEU A 1 74 ? 1.318 -10.983 -13.900 1.00 94.50 74 LEU A N 1
ATOM 586 C CA . LEU A 1 74 ? 1.707 -9.808 -14.682 1.00 94.50 74 LEU A CA 1
ATOM 587 C C . LEU A 1 74 ? 3.140 -9.346 -14.390 1.00 94.50 74 LEU A C 1
ATOM 589 O O . LEU A 1 74 ? 3.701 -8.587 -15.175 1.00 94.50 74 LEU A O 1
ATOM 593 N N . LEU A 1 75 ? 3.751 -9.766 -13.278 1.00 96.19 75 LEU A N 1
ATOM 594 C CA . LEU A 1 75 ? 5.072 -9.281 -12.864 1.00 96.19 75 LEU A CA 1
ATOM 595 C C . LEU A 1 75 ? 6.238 -9.760 -13.749 1.00 96.19 75 LEU A C 1
ATOM 597 O O . LEU A 1 75 ? 7.105 -8.941 -14.059 1.00 96.19 75 LEU A O 1
ATOM 601 N N . PRO A 1 76 ? 6.305 -11.031 -14.203 1.00 95.06 76 PRO A N 1
ATOM 602 C CA . PRO A 1 76 ? 7.472 -11.548 -14.925 1.00 95.06 76 PRO A CA 1
ATOM 603 C C . PRO A 1 76 ? 7.811 -10.830 -16.238 1.00 95.06 76 PRO A C 1
ATOM 605 O O . PRO A 1 76 ? 8.956 -10.892 -16.683 1.00 95.06 76 PRO A O 1
ATOM 608 N N . GLN A 1 77 ? 6.847 -10.142 -16.857 1.00 92.62 77 GLN A N 1
ATOM 609 C CA . GLN A 1 77 ? 7.047 -9.371 -18.092 1.00 92.62 77 GLN A CA 1
ATOM 610 C C . GLN A 1 77 ? 7.530 -7.930 -17.856 1.00 92.62 77 GLN A C 1
ATOM 612 O O . GLN A 1 77 ? 7.766 -7.199 -18.823 1.00 92.62 77 GLN A O 1
ATOM 617 N N . LEU A 1 78 ? 7.649 -7.501 -16.596 1.00 95.75 78 LEU A N 1
ATOM 618 C CA . LEU A 1 78 ? 7.981 -6.126 -16.239 1.00 95.75 78 LEU A CA 1
ATOM 619 C C . LEU A 1 78 ? 9.489 -5.884 -16.177 1.00 95.75 78 LEU A C 1
ATOM 621 O O . LEU A 1 78 ? 10.292 -6.768 -15.869 1.00 95.75 78 LEU A O 1
ATOM 625 N N . TRP A 1 79 ? 9.847 -4.636 -16.455 1.00 95.31 79 TRP A N 1
ATOM 626 C CA . TRP A 1 79 ? 11.209 -4.122 -16.468 1.00 95.31 79 TRP A CA 1
ATOM 627 C C . TRP A 1 79 ? 11.327 -2.897 -15.573 1.00 95.31 79 TRP A C 1
ATOM 629 O O . TRP A 1 79 ? 10.371 -2.135 -15.424 1.00 95.31 79 TRP A O 1
ATOM 639 N N . PHE A 1 80 ? 12.515 -2.696 -15.010 1.00 94.69 80 PHE A N 1
ATOM 640 C CA . PHE A 1 80 ? 12.784 -1.682 -13.994 1.00 94.69 80 PHE A CA 1
ATOM 641 C C . PHE A 1 80 ? 14.083 -0.953 -14.289 1.00 94.69 80 PHE A C 1
ATOM 643 O O . PHE A 1 80 ? 15.024 -1.544 -14.816 1.00 94.69 80 PHE A O 1
ATOM 650 N N . VAL A 1 81 ? 14.153 0.324 -13.925 1.00 92.94 81 VAL A N 1
ATOM 651 C CA . VAL A 1 81 ? 15.405 1.083 -13.989 1.00 92.94 81 VAL A CA 1
ATOM 652 C C . VAL A 1 81 ? 16.346 0.559 -12.909 1.00 92.94 81 VAL A C 1
ATOM 654 O O . VAL A 1 81 ? 15.996 0.522 -11.732 1.00 92.94 81 VAL A O 1
ATOM 657 N N . TYR A 1 82 ? 17.543 0.141 -13.317 1.00 93.25 82 TYR A N 1
ATOM 658 C CA . TYR A 1 82 ? 18.524 -0.486 -12.436 1.00 93.25 82 TYR A CA 1
ATOM 659 C C . TYR A 1 82 ? 18.903 0.417 -11.259 1.00 93.25 82 TYR A C 1
ATOM 661 O O . TYR A 1 82 ? 18.931 -0.026 -10.111 1.00 93.25 82 TYR A O 1
ATOM 669 N N . GLU A 1 83 ? 19.160 1.697 -11.535 1.00 93.50 83 GLU A N 1
ATOM 670 C CA . GLU A 1 83 ? 19.512 2.675 -10.510 1.00 93.50 83 GLU A CA 1
ATOM 671 C C . GLU A 1 83 ? 18.369 2.918 -9.521 1.00 93.50 83 GLU A C 1
ATOM 673 O O . GLU A 1 83 ? 18.632 3.079 -8.328 1.00 93.50 83 GLU A O 1
ATOM 678 N N . ASP A 1 84 ? 17.118 2.906 -9.987 1.00 95.00 84 ASP A N 1
ATOM 679 C CA . ASP A 1 84 ? 15.952 3.074 -9.118 1.00 95.00 84 ASP A CA 1
ATOM 680 C C . ASP A 1 84 ? 15.856 1.887 -8.156 1.00 95.00 84 ASP A C 1
ATOM 682 O O . ASP A 1 84 ? 15.730 2.096 -6.956 1.00 95.00 84 ASP A O 1
ATOM 686 N N . ILE A 1 85 ? 16.038 0.653 -8.643 1.00 97.12 85 ILE A N 1
ATOM 687 C CA . ILE A 1 85 ? 16.032 -0.560 -7.809 1.00 97.12 85 ILE A CA 1
ATOM 688 C C . ILE A 1 85 ? 17.161 -0.558 -6.771 1.00 97.12 85 ILE A C 1
ATOM 690 O O . ILE A 1 85 ? 16.920 -0.853 -5.601 1.00 97.12 85 ILE A O 1
ATOM 694 N N . LEU A 1 86 ? 18.390 -0.200 -7.154 1.00 95.88 86 LEU A N 1
ATOM 695 C CA . LEU A 1 86 ? 19.507 -0.152 -6.202 1.00 95.88 86 LEU A CA 1
ATOM 696 C C . LEU A 1 86 ? 19.269 0.865 -5.079 1.00 95.88 86 LEU A C 1
ATOM 698 O O . LEU A 1 86 ? 19.538 0.583 -3.904 1.00 95.88 86 LEU A O 1
ATOM 702 N N . ASN A 1 87 ? 18.752 2.039 -5.440 1.00 94.12 87 ASN A N 1
ATOM 703 C CA . ASN A 1 87 ? 18.521 3.137 -4.507 1.00 94.12 87 ASN A CA 1
ATOM 704 C C . ASN A 1 87 ? 17.190 3.019 -3.759 1.00 94.12 87 ASN A C 1
ATOM 706 O O . ASN A 1 87 ? 16.993 3.722 -2.769 1.00 94.12 87 ASN A O 1
ATOM 710 N N . PHE A 1 88 ? 16.300 2.120 -4.183 1.00 96.94 88 PHE A N 1
ATOM 711 C CA . PHE A 1 88 ? 14.991 1.955 -3.574 1.00 96.94 88 PHE A CA 1
ATOM 712 C C . PHE A 1 88 ? 15.116 1.526 -2.112 1.00 96.94 88 PHE A C 1
ATOM 714 O O . PHE A 1 88 ? 15.715 0.497 -1.785 1.00 96.94 88 PHE A O 1
ATOM 721 N N . ASN A 1 89 ? 14.578 2.355 -1.226 1.00 92.69 89 ASN A N 1
ATOM 722 C CA . ASN A 1 89 ? 14.533 2.125 0.208 1.00 92.69 89 ASN A CA 1
ATOM 723 C C . ASN A 1 89 ? 13.218 2.721 0.733 1.00 92.69 89 ASN A C 1
ATOM 725 O O . ASN A 1 89 ? 13.194 3.900 1.096 1.00 92.69 89 ASN A O 1
ATOM 729 N N . PRO A 1 90 ? 12.117 1.954 0.682 1.00 91.94 90 PRO A N 1
ATOM 730 C CA . PRO A 1 90 ? 10.795 2.454 1.027 1.00 91.94 90 PRO A CA 1
ATOM 731 C C . PRO A 1 90 ? 10.745 2.818 2.510 1.00 91.94 90 PRO A C 1
ATOM 733 O O . PRO A 1 90 ? 11.301 2.115 3.358 1.00 91.94 90 PRO A O 1
ATOM 736 N N . SER A 1 91 ? 10.074 3.923 2.822 1.00 89.12 91 SER A N 1
ATOM 737 C CA . SER A 1 91 ? 9.749 4.267 4.202 1.00 89.12 91 SER A CA 1
ATOM 738 C C . SER A 1 91 ? 8.681 3.314 4.747 1.00 89.12 91 SER A C 1
ATOM 740 O O . SER A 1 91 ? 8.050 2.578 3.985 1.00 89.12 91 SER A O 1
ATOM 742 N N . ASN A 1 92 ? 8.440 3.329 6.059 1.00 80.19 92 ASN A N 1
ATOM 743 C CA . ASN A 1 92 ? 7.422 2.467 6.669 1.00 80.19 92 ASN A CA 1
ATOM 744 C C . ASN A 1 92 ? 6.021 2.706 6.080 1.00 80.19 92 ASN A C 1
ATOM 746 O O . ASN A 1 92 ? 5.217 1.782 6.027 1.00 80.19 92 ASN A O 1
ATOM 750 N N . GLU A 1 93 ? 5.738 3.917 5.598 1.00 81.69 93 GLU A N 1
ATOM 751 C CA . GLU A 1 93 ? 4.474 4.278 4.949 1.00 81.69 93 GLU A CA 1
ATOM 752 C C . GLU A 1 93 ? 4.273 3.575 3.602 1.00 81.69 93 GLU A C 1
ATOM 754 O O . GLU A 1 93 ? 3.134 3.346 3.203 1.00 81.69 93 GLU A O 1
ATOM 759 N N . ALA A 1 94 ? 5.365 3.229 2.915 1.00 87.25 94 ALA A N 1
ATOM 760 C CA . ALA A 1 94 ? 5.347 2.507 1.646 1.00 87.25 94 ALA A CA 1
ATOM 761 C C . ALA A 1 94 ? 5.607 0.998 1.810 1.00 87.25 94 ALA A C 1
ATOM 7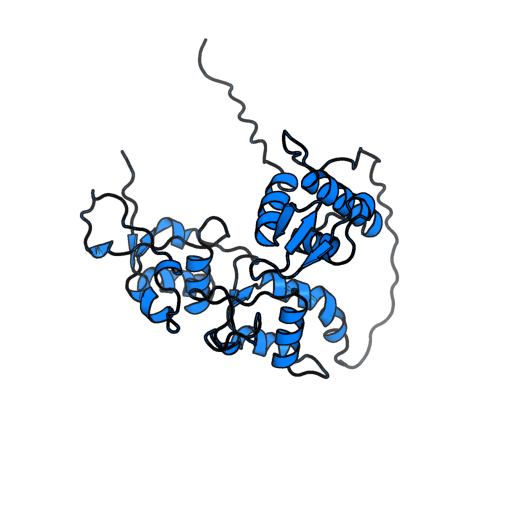63 O O . ALA A 1 94 ? 5.469 0.253 0.842 1.00 87.25 94 ALA A O 1
ATOM 764 N N . ARG A 1 95 ? 5.987 0.523 3.006 1.00 94.12 95 ARG A N 1
ATOM 765 C CA . ARG A 1 95 ? 6.073 -0.914 3.315 1.00 94.12 95 ARG A CA 1
ATOM 766 C C . ARG A 1 95 ? 4.672 -1.504 3.445 1.00 94.12 95 ARG A C 1
ATOM 768 O O . ARG A 1 95 ? 3.792 -0.903 4.067 1.00 94.12 95 ARG A O 1
ATOM 775 N N . LEU A 1 96 ? 4.491 -2.695 2.886 1.00 96.12 96 LEU A N 1
ATOM 776 C CA . LEU A 1 96 ? 3.213 -3.394 2.861 1.00 96.12 96 LEU A CA 1
ATOM 777 C C . LEU A 1 96 ? 3.396 -4.820 3.372 1.00 96.12 96 LEU A C 1
ATOM 779 O O . LEU A 1 96 ? 4.344 -5.507 3.003 1.00 96.12 96 LEU A O 1
ATOM 783 N N . LEU A 1 97 ? 2.477 -5.269 4.218 1.00 95.81 97 LEU A N 1
ATOM 784 C CA . LEU A 1 97 ? 2.430 -6.638 4.715 1.00 95.81 97 LEU A CA 1
ATOM 785 C C . LEU A 1 97 ? 1.338 -7.411 3.988 1.00 95.81 97 LEU A C 1
ATOM 787 O O . LEU A 1 97 ? 0.270 -6.871 3.706 1.00 95.81 97 LEU A O 1
ATOM 791 N N . THR A 1 98 ? 1.597 -8.691 3.732 1.00 96.88 98 THR A N 1
ATOM 792 C CA . THR A 1 98 ? 0.561 -9.640 3.317 1.00 96.88 98 THR A CA 1
ATOM 793 C C . THR A 1 98 ? -0.399 -9.922 4.468 1.00 96.88 98 THR A C 1
ATOM 795 O O . THR A 1 98 ? -0.043 -9.760 5.642 1.00 96.88 98 THR A O 1
ATOM 798 N N . PHE A 1 99 ? -1.595 -10.415 4.142 1.00 96.00 99 PHE A N 1
ATOM 799 C CA . PHE A 1 99 ? -2.546 -10.891 5.144 1.00 96.00 99 PHE A CA 1
ATOM 800 C C . PHE A 1 99 ? -1.925 -11.897 6.121 1.00 96.00 99 PHE A C 1
ATOM 802 O O . PHE A 1 99 ? -2.057 -11.731 7.328 1.00 96.00 99 PHE A O 1
ATOM 809 N N . GLU A 1 100 ? -1.188 -12.894 5.627 1.00 94.56 100 GLU A N 1
ATOM 810 C CA . GLU A 1 100 ? -0.529 -13.906 6.468 1.00 94.56 100 GLU A CA 1
ATOM 811 C C . GLU A 1 100 ? 0.480 -13.290 7.454 1.00 94.56 100 GLU A C 1
ATOM 813 O O . GLU A 1 100 ? 0.526 -13.665 8.633 1.00 94.56 100 GLU A O 1
ATOM 818 N N . SER A 1 101 ? 1.255 -12.301 6.995 1.00 94.44 101 SER A N 1
ATOM 819 C CA . SER A 1 101 ? 2.224 -11.593 7.838 1.00 94.44 101 SER A CA 1
ATOM 820 C C . SER A 1 101 ? 1.528 -10.784 8.931 1.00 94.44 101 SER A C 1
ATOM 822 O O . SER A 1 101 ? 1.964 -10.791 10.083 1.00 94.44 101 SER A O 1
ATOM 824 N N . LEU A 1 102 ? 0.430 -10.104 8.588 1.00 95.38 102 LEU A N 1
ATOM 825 C CA . LEU A 1 102 ? -0.371 -9.345 9.547 1.00 95.38 102 LEU A CA 1
ATOM 826 C C . LEU A 1 102 ? -1.072 -10.266 10.551 1.00 95.38 102 LEU A C 1
ATOM 828 O O . LEU A 1 102 ? -1.034 -10.013 11.754 1.00 95.38 102 LEU A O 1
ATOM 832 N N . LEU A 1 103 ? -1.654 -11.364 10.069 1.00 94.31 103 LEU A N 1
ATOM 833 C CA . LEU A 1 103 ? -2.309 -12.366 10.898 1.00 94.31 103 LEU A CA 1
ATOM 834 C C . LEU A 1 103 ? -1.343 -12.892 11.959 1.00 94.31 103 LEU A C 1
ATOM 836 O O . LEU A 1 103 ? -1.645 -12.820 13.144 1.00 94.31 103 LEU A O 1
ATOM 840 N N . SER A 1 104 ? -0.145 -13.313 11.547 1.00 91.19 104 SER A N 1
ATOM 841 C CA . SER A 1 104 ? 0.902 -13.803 12.454 1.00 91.19 104 SER A CA 1
ATOM 842 C C . SER A 1 104 ? 1.310 -12.764 13.502 1.00 91.19 104 SER A C 1
ATOM 844 O O . SER A 1 104 ? 1.625 -13.104 14.642 1.00 91.19 104 SER A O 1
ATOM 846 N N . ARG A 1 105 ? 1.297 -11.482 13.127 1.00 90.69 105 ARG A N 1
ATOM 847 C CA . ARG A 1 105 ? 1.661 -10.371 14.008 1.00 90.69 105 ARG A CA 1
ATOM 848 C C . ARG A 1 105 ? 0.598 -10.101 15.076 1.00 90.69 105 ARG A C 1
ATOM 850 O O . ARG A 1 105 ? 0.946 -9.723 16.194 1.00 90.69 105 ARG A O 1
ATOM 857 N N . TRP A 1 106 ? -0.675 -10.312 14.751 1.00 92.19 106 TRP A N 1
ATOM 858 C CA . TRP A 1 106 ? -1.820 -10.016 15.621 1.00 92.19 106 TRP A CA 1
ATOM 859 C C . TRP A 1 106 ? -2.503 -11.254 16.222 1.00 92.19 106 TRP A C 1
ATOM 861 O O . TRP A 1 106 ? -3.439 -11.112 17.004 1.00 92.19 106 TRP A O 1
ATOM 871 N N . ASP A 1 107 ? -2.006 -12.463 15.951 1.00 85.38 107 ASP A N 1
ATOM 872 C CA . ASP A 1 107 ? -2.554 -13.734 16.465 1.00 85.38 107 ASP A CA 1
ATOM 873 C C . ASP A 1 107 ? -2.529 -13.853 18.003 1.00 85.38 107 ASP A C 1
ATOM 875 O O . ASP A 1 107 ? -3.184 -14.701 18.597 1.00 85.38 107 ASP A O 1
ATOM 879 N N . GLN A 1 108 ? -1.789 -12.972 18.681 1.00 78.44 108 GLN A N 1
ATOM 880 C CA . GLN A 1 108 ? -1.629 -12.978 20.137 1.00 78.44 108 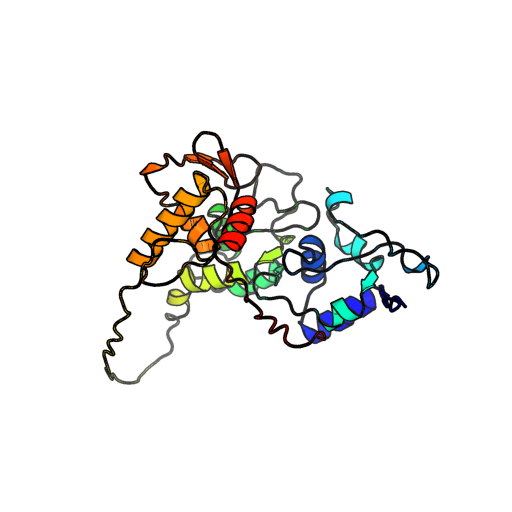GLN A CA 1
ATOM 881 C C . GLN A 1 108 ? -2.579 -12.021 20.876 1.00 78.44 108 GLN A C 1
ATOM 883 O O . GLN A 1 108 ? -2.448 -11.856 22.091 1.00 78.44 108 GLN A O 1
ATOM 888 N N . ILE A 1 109 ? -3.514 -11.361 20.182 1.00 80.94 109 ILE A N 1
ATOM 889 C CA . ILE A 1 109 ? -4.446 -10.416 20.813 1.00 80.94 109 ILE A CA 1
ATOM 890 C C . ILE A 1 109 ? -5.478 -11.188 21.660 1.00 80.94 109 ILE A C 1
ATOM 892 O O . ILE A 1 109 ? -6.248 -11.982 21.118 1.00 80.94 109 ILE A O 1
ATOM 896 N N . PRO A 1 110 ? -5.555 -10.961 22.987 1.00 76.50 110 PRO A N 1
ATOM 897 C CA . PRO A 1 110 ? -6.511 -11.673 23.830 1.00 76.50 110 PRO A CA 1
ATOM 898 C C . PRO A 1 110 ? -7.963 -11.277 23.532 1.00 76.50 110 PRO A C 1
ATOM 900 O O . PRO A 1 110 ? -8.283 -10.097 23.410 1.00 76.50 110 PRO A O 1
ATOM 903 N N . GLY A 1 111 ? -8.869 -12.259 23.524 1.00 80.62 111 GLY A N 1
ATOM 904 C CA . GLY A 1 111 ? -10.319 -12.018 23.512 1.00 80.62 111 GLY A CA 1
ATOM 905 C C . GLY A 1 111 ? -10.954 -11.783 22.136 1.00 80.62 111 GLY A C 1
ATOM 906 O O . GLY A 1 111 ? -12.164 -11.586 22.073 1.00 80.62 111 GLY A O 1
ATOM 907 N N . THR A 1 112 ? -10.184 -11.844 21.049 1.00 88.50 112 THR A N 1
ATOM 908 C CA . THR A 1 112 ? -10.678 -11.793 19.664 1.00 88.50 112 THR A CA 1
ATOM 909 C C . THR A 1 112 ? -9.799 -12.656 18.766 1.00 88.50 112 THR A C 1
ATOM 911 O O . THR A 1 112 ? -8.661 -12.955 19.121 1.00 88.50 112 THR A O 1
ATOM 914 N N . THR A 1 113 ? -10.300 -13.053 17.597 1.00 90.88 113 THR A N 1
ATOM 915 C CA . THR A 1 113 ? -9.421 -13.591 16.553 1.00 90.88 113 THR A CA 1
ATOM 916 C C . THR A 1 113 ? -8.696 -12.441 15.852 1.00 90.88 113 THR A C 1
ATOM 918 O O . THR A 1 113 ? -9.230 -11.329 15.763 1.00 90.88 113 THR A O 1
ATOM 921 N N . ALA A 1 114 ? -7.494 -12.695 15.327 1.00 92.25 114 ALA A N 1
ATOM 922 C CA . ALA A 1 114 ? -6.768 -11.701 14.537 1.00 92.25 114 ALA A CA 1
ATOM 923 C C . ALA A 1 114 ? -7.553 -11.285 13.282 1.00 92.25 114 ALA A C 1
ATOM 925 O O . ALA A 1 114 ? -7.574 -10.107 12.943 1.00 92.25 114 ALA A O 1
ATOM 926 N N . VAL A 1 115 ? -8.276 -12.212 12.644 1.00 93.62 115 VAL A N 1
ATOM 927 C CA . VAL A 1 115 ? -9.132 -11.915 11.480 1.00 93.62 115 VAL A CA 1
ATOM 928 C C . VAL A 1 115 ? -10.237 -10.922 11.836 1.00 93.62 115 VAL A C 1
ATOM 930 O O . VAL A 1 115 ? -10.442 -9.943 11.118 1.00 93.62 115 VAL A O 1
ATOM 933 N N . ASP A 1 116 ? -10.939 -11.147 12.948 1.00 92.38 116 ASP A N 1
ATOM 934 C CA . ASP A 1 116 ? -12.003 -10.243 13.396 1.00 92.38 116 ASP A CA 1
ATOM 935 C C . ASP A 1 116 ? -11.439 -8.876 13.792 1.00 92.38 116 ASP A C 1
ATOM 937 O O . ASP A 1 116 ? -12.047 -7.846 13.500 1.00 92.38 116 ASP A O 1
ATOM 941 N N . PHE A 1 117 ? -10.244 -8.852 14.390 1.00 94.25 117 PHE A N 1
ATOM 942 C CA . PHE A 1 117 ? -9.559 -7.607 14.721 1.00 94.25 117 PHE A CA 1
ATOM 943 C C . PHE A 1 117 ? -9.159 -6.821 13.463 1.00 94.25 117 PHE A C 1
ATOM 945 O O . PHE A 1 117 ? -9.449 -5.630 13.383 1.00 94.25 117 PHE A O 1
ATOM 952 N N . ILE A 1 118 ? -8.591 -7.479 12.445 1.00 94.62 118 ILE A N 1
ATOM 953 C CA . ILE A 1 118 ? -8.267 -6.862 11.146 1.00 94.62 118 ILE A CA 1
ATOM 954 C C . ILE A 1 118 ? -9.524 -6.249 10.523 1.00 94.62 118 ILE A C 1
ATOM 956 O O . ILE A 1 118 ? -9.523 -5.073 10.165 1.00 94.62 118 ILE A O 1
ATOM 960 N N . LYS A 1 119 ? -10.624 -7.008 10.457 1.00 93.31 119 LYS A N 1
ATOM 961 C CA . LYS A 1 119 ? -11.903 -6.513 9.923 1.00 93.31 119 LYS A CA 1
ATOM 962 C C . LYS A 1 119 ? -12.422 -5.304 10.696 1.00 93.31 119 LYS A C 1
ATOM 964 O O . LYS A 1 119 ? -12.904 -4.358 10.080 1.00 93.31 119 LYS A O 1
ATOM 969 N N . ALA A 1 120 ? -12.300 -5.306 12.024 1.00 92.06 120 ALA A N 1
ATOM 970 C CA . ALA A 1 120 ? -12.692 -4.168 12.847 1.00 92.06 120 ALA A CA 1
ATOM 971 C C . ALA A 1 120 ? -11.850 -2.917 12.542 1.00 92.06 120 ALA A C 1
ATOM 973 O O . ALA A 1 120 ? -12.415 -1.833 12.412 1.00 92.06 120 ALA A O 1
ATOM 974 N N . LYS A 1 121 ? -10.527 -3.065 12.368 1.00 93.12 121 LYS A N 1
ATOM 975 C CA . LYS A 1 121 ? -9.628 -1.951 12.014 1.00 93.12 121 LYS A CA 1
ATOM 976 C C . LYS A 1 121 ? -9.854 -1.414 10.597 1.00 93.12 121 LYS A C 1
ATOM 978 O O . LYS A 1 121 ? -9.638 -0.232 10.347 1.00 93.12 121 LYS A O 1
ATOM 983 N N . ILE A 1 122 ? -10.301 -2.259 9.671 1.00 91.06 122 ILE A N 1
ATOM 984 C CA . ILE A 1 122 ? -10.715 -1.815 8.333 1.00 91.06 122 ILE A CA 1
ATOM 985 C C . ILE A 1 122 ? -12.038 -1.049 8.422 1.00 91.06 122 ILE A C 1
ATOM 987 O O . ILE A 1 122 ? -12.150 0.063 7.909 1.00 91.06 122 ILE A O 1
ATOM 991 N N . ALA A 1 123 ? -13.020 -1.588 9.149 1.00 87.62 123 ALA A N 1
ATOM 992 C CA . ALA A 1 123 ? -14.330 -0.962 9.316 1.00 87.62 123 ALA A CA 1
ATOM 993 C C . ALA A 1 123 ? -14.265 0.415 10.004 1.00 87.62 123 ALA A C 1
ATOM 995 O O . ALA A 1 123 ? -15.049 1.302 9.669 1.00 87.62 123 ALA A O 1
ATOM 996 N N . ASP A 1 124 ? -13.332 0.614 10.942 1.00 89.19 124 ASP A N 1
ATOM 997 C CA . ASP A 1 124 ? -13.103 1.908 11.602 1.00 89.19 124 ASP A CA 1
ATOM 998 C C . ASP A 1 124 ? -12.085 2.812 10.872 1.00 89.19 124 ASP A C 1
ATOM 1000 O O . ASP A 1 124 ? -11.783 3.911 11.342 1.00 89.19 124 ASP A O 1
ATOM 1004 N N . SER A 1 125 ? -11.605 2.384 9.695 1.00 86.69 125 SER A N 1
ATOM 1005 C CA . SER A 1 125 ? -10.643 3.095 8.838 1.00 86.69 125 SER A CA 1
ATOM 1006 C C . SER A 1 125 ? -9.257 3.341 9.453 1.00 86.69 125 SER A C 1
ATOM 1008 O O . SER A 1 125 ? -8.497 4.174 8.938 1.00 86.69 125 SER A O 1
ATOM 1010 N N . SER A 1 126 ? -8.904 2.625 10.525 1.00 89.81 126 SER A N 1
ATOM 1011 C CA . SER A 1 126 ? -7.557 2.647 11.117 1.00 89.81 126 SER A CA 1
ATOM 1012 C C . SER A 1 126 ? -6.544 1.813 10.331 1.00 89.81 126 SER A C 1
ATOM 1014 O O . SER A 1 126 ? -5.343 2.019 10.492 1.00 89.81 126 SER A O 1
ATOM 1016 N N . LEU A 1 127 ? -7.017 0.898 9.484 1.00 93.25 127 LEU A N 1
ATOM 1017 C CA . LEU A 1 127 ? -6.211 0.060 8.601 1.00 93.25 127 LEU A CA 1
ATOM 1018 C C . LEU A 1 127 ? -6.833 0.037 7.202 1.00 93.25 127 LEU A C 1
ATOM 1020 O O . LEU A 1 127 ? -8.021 -0.239 7.069 1.00 93.25 127 LEU A O 1
ATOM 1024 N N . MET A 1 128 ? -6.047 0.299 6.163 1.00 88.94 128 MET A N 1
ATOM 1025 C CA . MET A 1 128 ? -6.480 0.118 4.779 1.00 88.94 128 MET A CA 1
ATOM 1026 C C . MET A 1 128 ? -6.041 -1.246 4.257 1.00 88.94 128 MET A C 1
ATOM 1028 O O . MET A 1 128 ? -4.885 -1.645 4.414 1.00 88.94 128 MET A O 1
ATOM 1032 N N . ASP A 1 129 ? -6.955 -1.927 3.581 1.00 91.81 129 ASP A N 1
ATOM 1033 C CA . ASP A 1 129 ? -6.662 -3.068 2.732 1.00 91.81 129 ASP A CA 1
ATOM 1034 C C . ASP A 1 129 ? -6.483 -2.616 1.277 1.00 91.81 129 ASP A C 1
ATOM 1036 O O . ASP A 1 129 ? -7.221 -1.781 0.756 1.00 91.81 129 ASP A O 1
ATOM 1040 N N . LEU A 1 130 ? -5.477 -3.174 0.614 1.00 91.06 130 LEU A N 1
ATOM 1041 C CA . LEU A 1 130 ? -5.121 -2.865 -0.763 1.00 91.06 130 LEU A CA 1
ATOM 1042 C C . LEU A 1 130 ? -5.091 -4.144 -1.596 1.00 91.06 130 LEU A C 1
ATOM 1044 O O . LEU A 1 130 ? -4.499 -5.137 -1.187 1.00 91.06 130 LEU A O 1
ATOM 1048 N N . HIS A 1 131 ? -5.616 -4.074 -2.816 1.00 93.19 131 HIS A N 1
ATOM 1049 C CA . HIS A 1 131 ? -5.364 -5.074 -3.850 1.00 93.19 131 HIS A CA 1
ATOM 1050 C C . HIS A 1 131 ? -4.934 -4.387 -5.158 1.00 93.19 131 HIS A C 1
ATOM 1052 O O . HIS A 1 131 ? -5.664 -3.510 -5.626 1.00 93.19 131 HIS A O 1
ATOM 1058 N N . PRO A 1 132 ? -3.806 -4.751 -5.799 1.00 91.25 132 PRO A N 1
ATOM 1059 C CA . PRO A 1 132 ? -3.245 -3.986 -6.922 1.00 91.25 132 PRO A CA 1
ATOM 1060 C C . PRO A 1 132 ? -4.187 -3.731 -8.111 1.00 91.25 132 PRO A C 1
ATOM 1062 O O . PRO A 1 132 ? -4.100 -2.684 -8.745 1.00 91.25 132 PRO A O 1
ATOM 1065 N N . THR A 1 133 ? -5.107 -4.645 -8.414 1.00 88.00 133 THR A N 1
ATOM 1066 C CA . THR A 1 133 ? -6.046 -4.527 -9.554 1.00 88.00 133 THR A CA 1
ATOM 1067 C C . THR A 1 133 ? -7.479 -4.152 -9.167 1.00 88.00 133 THR A C 1
ATOM 1069 O O . THR A 1 133 ? -8.272 -3.842 -10.050 1.00 88.00 133 THR A O 1
ATOM 1072 N N . PHE A 1 134 ? -7.817 -4.155 -7.872 1.00 86.00 134 PHE A N 1
ATOM 1073 C CA . PHE A 1 134 ? -9.168 -3.840 -7.368 1.00 86.00 134 PHE A CA 1
ATOM 1074 C C . PHE A 1 134 ? -9.189 -2.609 -6.447 1.00 86.00 134 PHE A C 1
ATOM 1076 O O . PHE A 1 134 ? -10.251 -2.095 -6.112 1.00 86.00 134 PHE A O 1
ATOM 1083 N N . GLY A 1 135 ? -8.022 -2.120 -6.019 1.00 84.88 135 GLY A N 1
ATOM 1084 C CA . GLY A 1 135 ? -7.869 -1.022 -5.064 1.00 84.88 135 GLY A CA 1
ATOM 1085 C C . GLY A 1 135 ? -8.113 -1.412 -3.601 1.00 84.88 135 GLY A C 1
ATOM 1086 O O . GLY A 1 135 ? -7.618 -0.718 -2.723 1.00 84.88 135 GLY A O 1
ATOM 1087 N N . GLY A 1 136 ? -8.793 -2.529 -3.338 1.00 87.56 136 GLY A N 1
ATOM 1088 C CA . GLY A 1 136 ? -9.087 -3.061 -2.004 1.00 87.56 136 GLY A CA 1
ATOM 1089 C C . GLY A 1 136 ? -9.695 -4.464 -2.082 1.00 87.56 136 GLY A C 1
ATOM 1090 O O . GLY A 1 136 ? -9.764 -5.058 -3.160 1.00 87.56 136 GLY A O 1
ATOM 1091 N N . THR A 1 137 ? -10.136 -4.990 -0.945 1.00 89.12 137 THR A N 1
ATOM 1092 C CA . THR A 1 137 ? -10.729 -6.327 -0.790 1.00 89.12 137 THR A CA 1
ATOM 1093 C C . THR A 1 137 ? -12.188 -6.240 -0.335 1.00 89.12 137 THR A C 1
ATOM 1095 O O . THR A 1 137 ? -12.736 -5.164 -0.081 1.00 89.12 137 THR A O 1
ATOM 1098 N N . GLN A 1 138 ? -12.837 -7.395 -0.192 1.00 88.75 138 GLN A N 1
ATOM 1099 C CA . GLN A 1 138 ? -14.190 -7.511 0.359 1.00 88.75 138 GLN A CA 1
ATOM 1100 C 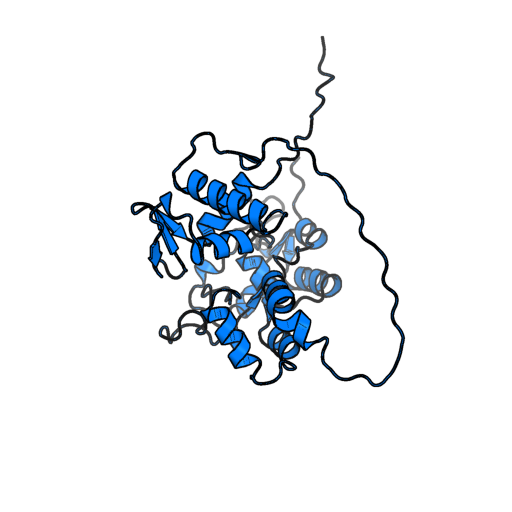C . GLN A 1 138 ? -14.324 -6.969 1.790 1.00 88.75 138 GLN A C 1
ATOM 1102 O O . GLN A 1 138 ? -15.442 -6.721 2.237 1.00 88.75 138 GLN A O 1
ATOM 1107 N N . ALA A 1 139 ? -13.227 -6.778 2.531 1.00 85.19 139 ALA A N 1
ATOM 1108 C CA . ALA A 1 139 ? -13.304 -6.194 3.867 1.00 85.19 139 ALA A CA 1
ATOM 1109 C C . ALA A 1 139 ? -13.706 -4.713 3.848 1.00 85.19 139 ALA A C 1
ATOM 1111 O O . ALA A 1 139 ? -14.408 -4.275 4.760 1.00 85.19 139 ALA A O 1
ATOM 1112 N N . LEU A 1 140 ? -13.330 -3.970 2.802 1.00 75.69 140 LEU A N 1
ATOM 1113 C CA . LEU A 1 140 ? -13.739 -2.578 2.619 1.00 75.69 140 LEU A CA 1
ATOM 1114 C C . LEU A 1 140 ? -15.227 -2.460 2.263 1.00 75.69 140 LEU A C 1
ATOM 1116 O O . LEU A 1 140 ? -15.919 -1.558 2.735 1.00 75.69 140 LEU A O 1
ATOM 1120 N N . ASN A 1 141 ? -15.729 -3.368 1.421 1.00 69.94 141 ASN A N 1
ATOM 1121 C CA . ASN A 1 141 ? -17.127 -3.380 1.003 1.00 69.94 141 ASN A CA 1
ATOM 1122 C C . ASN A 1 141 ? -17.658 -4.816 0.836 1.00 69.94 141 ASN A C 1
ATOM 1124 O O . ASN A 1 141 ? -17.620 -5.366 -0.267 1.00 69.94 141 ASN A O 1
ATOM 1128 N N . PRO A 1 142 ? -18.224 -5.412 1.900 1.00 69.06 142 PRO A N 1
ATOM 1129 C CA . PRO A 1 142 ? -18.725 -6.787 1.863 1.00 69.06 142 PRO A CA 1
ATOM 1130 C C . PRO A 1 142 ? -19.888 -7.017 0.886 1.00 69.06 142 PRO A C 1
ATOM 1132 O O . PRO A 1 142 ? -20.238 -8.164 0.617 1.00 69.06 142 PRO A O 1
ATOM 1135 N N . ALA A 1 143 ? -20.523 -5.950 0.383 1.00 68.75 143 ALA A N 1
ATOM 1136 C CA . ALA A 1 143 ? -21.608 -6.044 -0.591 1.00 68.75 143 ALA A CA 1
ATOM 1137 C C . ALA A 1 143 ? -21.110 -6.279 -2.030 1.00 68.75 143 ALA A C 1
ATOM 1139 O O . ALA A 1 143 ? -21.895 -6.696 -2.881 1.00 68.75 143 ALA A O 1
ATOM 1140 N N . GLU A 1 144 ? -19.824 -6.045 -2.303 1.00 73.31 144 GLU A N 1
ATOM 1141 C CA . GLU A 1 144 ? -19.217 -6.213 -3.626 1.00 73.31 144 GLU A CA 1
ATOM 1142 C C . GLU A 1 144 ? -18.607 -7.613 -3.745 1.00 73.31 144 GLU A C 1
ATOM 1144 O O . GLU A 1 144 ? -17.416 -7.824 -3.517 1.00 73.31 144 GLU A O 1
ATOM 1149 N N . ALA A 1 145 ? -19.438 -8.596 -4.099 1.00 76.25 145 ALA A N 1
ATOM 1150 C CA . ALA A 1 145 ? -19.031 -10.004 -4.184 1.00 76.25 145 ALA A CA 1
ATOM 1151 C C . ALA A 1 145 ? -17.856 -10.259 -5.153 1.00 76.25 145 ALA A C 1
ATOM 1153 O O . ALA A 1 145 ? -17.128 -11.243 -5.001 1.00 76.25 145 ALA A O 1
ATOM 1154 N N . ASP A 1 146 ? -17.656 -9.368 -6.127 1.00 82.38 146 ASP A N 1
ATOM 1155 C CA . ASP A 1 146 ? -16.609 -9.492 -7.140 1.00 82.38 146 ASP A CA 1
ATOM 1156 C C . ASP A 1 146 ? -15.213 -9.139 -6.606 1.00 82.38 146 ASP A C 1
ATOM 1158 O O . ASP A 1 146 ? -14.212 -9.602 -7.165 1.00 82.38 146 ASP A O 1
ATOM 1162 N N . PHE A 1 147 ? -15.132 -8.390 -5.498 1.00 84.81 147 PHE A N 1
ATOM 1163 C CA . PHE A 1 147 ? -13.859 -8.014 -4.886 1.00 84.81 147 PHE A CA 1
ATOM 1164 C C . PHE A 1 147 ? -13.096 -9.254 -4.398 1.00 84.81 147 PHE A C 1
ATOM 1166 O O . PHE A 1 147 ? -13.708 -10.281 -4.073 1.00 84.81 147 PHE A O 1
ATOM 1173 N N . PRO A 1 148 ? -11.758 -9.184 -4.350 1.00 90.00 148 PRO A N 1
ATOM 1174 C CA . PRO A 1 148 ? -10.944 -10.267 -3.831 1.00 90.00 148 PRO A CA 1
ATOM 1175 C C . PRO A 1 148 ? -11.191 -10.449 -2.327 1.00 90.00 148 PRO A C 1
ATOM 1177 O O . PRO A 1 148 ? -11.545 -9.488 -1.631 1.00 90.00 148 PRO A O 1
ATOM 1180 N N . PRO A 1 149 ? -11.039 -11.678 -1.812 1.00 93.00 149 PRO A N 1
ATOM 1181 C CA . PRO A 1 149 ? -11.156 -11.946 -0.386 1.00 93.00 149 PRO A CA 1
ATOM 1182 C C . PRO A 1 149 ? -10.081 -11.185 0.413 1.00 93.00 149 PRO A C 1
ATOM 1184 O O . PRO A 1 149 ? -9.065 -10.751 -0.132 1.00 93.00 149 PRO A O 1
ATOM 1187 N N . LEU A 1 150 ? -10.301 -11.019 1.720 1.00 93.19 150 LEU A N 1
ATOM 1188 C CA . LEU A 1 150 ? -9.392 -10.283 2.615 1.00 93.19 150 LEU A CA 1
ATOM 1189 C C . LEU A 1 150 ? -7.973 -10.880 2.628 1.00 93.19 150 LEU A C 1
ATOM 1191 O O . LEU A 1 150 ? -6.988 -10.162 2.787 1.00 93.19 150 LEU A O 1
ATOM 1195 N N . GLU A 1 151 ? -7.878 -12.193 2.443 1.00 94.44 151 GLU A N 1
ATOM 1196 C CA . GLU A 1 151 ? -6.648 -12.977 2.415 1.00 94.44 151 GLU A CA 1
ATOM 1197 C C . GLU A 1 151 ? -5.692 -12.567 1.283 1.00 94.44 151 GLU A C 1
ATOM 1199 O O . GLU A 1 151 ? -4.486 -12.783 1.391 1.00 94.44 151 GLU A O 1
ATOM 1204 N N . GLU A 1 152 ? -6.212 -11.941 0.225 1.00 93.69 152 GLU A N 1
ATOM 1205 C CA . GLU A 1 152 ? -5.431 -11.414 -0.903 1.00 93.69 152 GLU A CA 1
ATOM 1206 C C . GLU A 1 152 ? -5.017 -9.941 -0.689 1.00 93.69 152 GLU A C 1
ATOM 1208 O O . GLU A 1 152 ? -4.402 -9.323 -1.558 1.00 93.69 152 GLU A O 1
ATOM 1213 N N . GLY A 1 153 ? -5.349 -9.360 0.468 1.00 93.94 153 GLY A N 1
ATOM 1214 C CA . GLY A 1 153 ? -5.058 -7.972 0.807 1.00 93.94 153 GLY A CA 1
ATOM 1215 C C . GLY A 1 153 ? -3.605 -7.706 1.204 1.00 93.94 153 GLY A C 1
ATOM 1216 O O . GLY A 1 153 ? -2.922 -8.529 1.825 1.00 93.94 153 GLY A O 1
ATOM 1217 N N . LEU A 1 154 ? -3.165 -6.489 0.891 1.00 96.50 154 LEU A N 1
ATOM 1218 C CA . LEU A 1 154 ? -1.943 -5.865 1.385 1.00 96.50 154 LEU A CA 1
ATOM 1219 C C . LEU A 1 154 ? -2.279 -4.742 2.363 1.00 96.50 154 LEU A C 1
ATOM 1221 O O . LEU A 1 154 ? -3.253 -4.017 2.173 1.00 96.50 154 LEU A O 1
ATOM 1225 N N . PHE A 1 155 ? -1.444 -4.575 3.384 1.00 96.38 155 PHE A N 1
ATOM 1226 C CA . PHE A 1 155 ? -1.717 -3.689 4.515 1.00 96.38 155 PHE A CA 1
ATOM 1227 C C . PHE A 1 155 ? -0.519 -2.792 4.812 1.00 96.38 155 PHE A C 1
ATOM 1229 O O . PHE A 1 155 ? 0.613 -3.271 4.856 1.00 96.38 155 PHE A O 1
ATOM 1236 N N . SER A 1 156 ? -0.743 -1.497 5.045 1.00 94.19 156 SER A N 1
ATOM 1237 C CA . SER A 1 156 ? 0.349 -0.561 5.343 1.00 94.19 156 SER A CA 1
ATOM 1238 C C . SER A 1 156 ? 1.019 -0.878 6.680 1.00 94.19 156 SER A C 1
ATOM 1240 O O . SER A 1 156 ? 0.368 -0.886 7.726 1.00 94.19 156 SER A O 1
ATOM 1242 N N . LEU A 1 157 ? 2.345 -1.064 6.670 1.00 93.38 157 LEU A N 1
ATOM 1243 C CA . LEU A 1 157 ? 3.115 -1.272 7.900 1.00 93.38 157 LEU A CA 1
ATOM 1244 C C . LEU A 1 157 ? 2.994 -0.076 8.854 1.00 93.38 157 LEU A C 1
ATOM 1246 O O . LEU A 1 157 ? 2.916 -0.266 10.065 1.00 93.38 157 LEU A O 1
ATOM 1250 N N . ALA A 1 158 ? 2.958 1.150 8.328 1.00 91.69 158 ALA A N 1
ATOM 1251 C CA . ALA A 1 158 ? 2.785 2.342 9.153 1.00 91.69 158 ALA A CA 1
ATOM 1252 C C . ALA A 1 158 ? 1.441 2.339 9.902 1.00 91.69 158 ALA A C 1
ATOM 1254 O O . ALA A 1 158 ? 1.410 2.629 11.096 1.00 91.69 158 ALA A O 1
ATOM 1255 N N . GLU A 1 159 ? 0.344 1.966 9.239 1.00 93.25 159 GLU A N 1
ATOM 1256 C CA . GLU A 1 159 ? -0.976 1.869 9.881 1.00 93.25 159 GLU A CA 1
ATOM 1257 C C . GLU A 1 159 ? -1.003 0.752 10.934 1.00 93.25 159 GLU A C 1
ATOM 1259 O O . GLU A 1 159 ? -1.493 0.963 12.043 1.00 93.25 159 GLU A O 1
ATOM 1264 N N . ILE A 1 160 ? -0.384 -0.396 10.639 1.00 94.69 160 ILE A N 1
ATOM 1265 C CA . ILE A 1 160 ? -0.235 -1.512 11.586 1.00 94.69 160 ILE A CA 1
ATOM 1266 C C . ILE A 1 160 ? 0.502 -1.068 12.856 1.00 94.69 160 ILE A C 1
ATOM 1268 O O . ILE A 1 160 ? 0.025 -1.319 13.963 1.00 94.69 160 ILE A O 1
ATOM 1272 N N . ILE A 1 161 ? 1.635 -0.373 12.709 1.00 91.56 161 ILE A N 1
ATOM 1273 C CA . ILE A 1 161 ? 2.412 0.149 13.844 1.00 91.56 161 ILE A CA 1
ATOM 1274 C C . ILE A 1 161 ? 1.564 1.122 14.672 1.00 91.56 161 ILE A C 1
ATOM 1276 O O . ILE A 1 161 ? 1.572 1.056 15.899 1.00 91.56 161 ILE A O 1
ATOM 1280 N N . LEU A 1 162 ? 0.795 2.001 14.027 1.00 90.06 162 LEU A N 1
ATOM 1281 C CA . LEU A 1 162 ? -0.055 2.958 14.737 1.00 90.06 162 LEU A CA 1
ATOM 1282 C C . LEU A 1 162 ? -1.188 2.274 15.512 1.00 90.06 162 LEU A C 1
ATOM 1284 O O . LEU A 1 162 ? -1.468 2.668 16.646 1.00 90.06 162 LEU A O 1
ATOM 1288 N N . VAL A 1 163 ? -1.824 1.250 14.936 1.00 92.38 163 VAL A N 1
ATOM 1289 C CA . VAL A 1 163 ? -2.815 0.422 15.645 1.00 92.38 163 VAL A CA 1
ATOM 1290 C C . VAL A 1 163 ? -2.171 -0.242 16.862 1.00 92.38 163 VAL A C 1
ATOM 1292 O O . VAL A 1 163 ? -2.711 -0.185 17.969 1.00 92.38 163 VAL A O 1
ATOM 1295 N N . GLU A 1 164 ? -0.982 -0.815 16.692 1.00 91.38 164 GLU A N 1
ATOM 1296 C CA . GLU A 1 164 ? -0.245 -1.454 17.780 1.00 91.38 164 GLU A CA 1
ATOM 1297 C C . GLU A 1 164 ? 0.083 -0.486 18.913 1.00 91.38 164 GLU A C 1
ATOM 1299 O O . GLU A 1 164 ? -0.128 -0.802 20.085 1.00 91.38 164 GLU A O 1
ATOM 1304 N N . GLU A 1 165 ? 0.553 0.713 18.586 1.00 89.31 165 GLU A N 1
ATOM 1305 C CA . GLU A 1 165 ? 0.902 1.725 19.578 1.00 89.31 165 GLU A CA 1
ATOM 1306 C C . GLU A 1 165 ? -0.309 2.262 20.342 1.00 89.31 165 GLU A C 1
ATOM 1308 O O . GLU A 1 165 ? -0.196 2.550 21.539 1.00 89.31 165 GLU A O 1
ATOM 1313 N N . LYS A 1 166 ? -1.456 2.406 19.671 1.00 86.62 166 LYS A N 1
ATOM 1314 C CA . LYS A 1 166 ? -2.675 2.966 20.268 1.00 86.62 166 LYS A CA 1
ATOM 1315 C C . LYS A 1 166 ? -3.442 1.943 21.095 1.00 86.62 166 LYS A C 1
ATOM 1317 O O . LYS A 1 166 ? -3.922 2.277 22.176 1.00 86.62 166 LYS A O 1
ATOM 1322 N N . GLU A 1 167 ? -3.552 0.715 20.603 1.00 84.75 167 GLU A N 1
ATOM 1323 C CA . GLU A 1 167 ? -4.500 -0.266 21.142 1.00 84.75 167 GLU A CA 1
ATOM 1324 C C . GLU A 1 167 ? -3.813 -1.467 21.797 1.00 84.75 167 GLU A C 1
ATOM 1326 O O . GLU A 1 167 ? -4.336 -2.025 22.762 1.00 84.75 167 GLU A O 1
ATOM 1331 N N . LEU A 1 168 ? -2.617 -1.846 21.336 1.00 82.19 168 LEU A N 1
ATOM 1332 C CA . LEU A 1 168 ? -1.946 -3.075 21.782 1.00 82.19 168 LEU A CA 1
ATOM 1333 C C . LEU A 1 168 ? -0.763 -2.817 22.725 1.00 82.19 168 LEU A C 1
ATOM 1335 O O . LEU A 1 168 ? -0.352 -3.715 23.465 1.00 82.19 168 LEU A O 1
ATOM 1339 N N . LYS A 1 169 ? -0.266 -1.577 22.793 1.00 74.12 169 LYS A N 1
ATOM 1340 C CA . LYS A 1 169 ? 0.858 -1.156 23.648 1.00 74.12 169 LYS A CA 1
ATOM 1341 C C . LYS A 1 169 ? 0.666 -1.505 25.126 1.00 74.12 169 LYS A C 1
ATOM 1343 O O . LYS A 1 169 ? 1.634 -1.834 25.808 1.00 74.12 169 LYS A O 1
ATOM 1348 N N . ASN A 1 170 ? -0.580 -1.500 25.605 1.00 62.38 170 ASN A N 1
ATOM 1349 C CA . ASN A 1 170 ? -0.924 -1.870 26.982 1.00 62.38 170 ASN A CA 1
ATOM 1350 C C . ASN A 1 170 ? -1.258 -3.361 27.156 1.00 62.38 170 ASN A C 1
ATOM 1352 O O . ASN A 1 170 ? -1.232 -3.850 28.280 1.00 62.38 170 ASN A O 1
ATOM 1356 N N . LEU A 1 171 ? -1.547 -4.095 26.078 1.00 59.72 171 LEU A N 1
ATOM 1357 C CA . LEU A 1 171 ? -1.852 -5.531 26.122 1.00 59.72 171 LEU A CA 1
ATOM 1358 C C . LEU A 1 171 ? -0.570 -6.378 26.113 1.00 59.72 171 LEU A C 1
ATOM 1360 O O . LEU A 1 171 ? -0.485 -7.379 26.821 1.00 59.72 171 LEU A O 1
ATOM 1364 N N . ILE A 1 172 ? 0.471 -5.924 25.407 1.00 51.88 172 ILE A N 1
ATOM 1365 C CA . ILE A 1 172 ? 1.788 -6.586 25.363 1.00 51.88 172 ILE A CA 1
ATOM 1366 C C . ILE A 1 172 ? 2.558 -6.408 26.692 1.00 51.88 172 ILE A C 1
ATOM 1368 O O . ILE A 1 172 ? 3.388 -7.241 27.053 1.00 51.88 172 ILE A O 1
ATOM 1372 N N . ALA A 1 173 ? 2.239 -5.373 27.479 1.00 48.19 173 ALA A N 1
ATOM 1373 C CA . ALA A 1 173 ? 2.844 -5.121 28.791 1.00 48.19 173 ALA A CA 1
ATOM 1374 C C . ALA A 1 173 ? 2.269 -5.983 29.942 1.00 48.19 173 ALA A C 1
ATOM 1376 O O . ALA A 1 173 ? 2.822 -5.963 31.040 1.00 48.19 173 ALA A O 1
ATOM 1377 N N . VAL A 1 174 ? 1.178 -6.732 29.717 1.00 37.75 174 VAL A N 1
ATOM 1378 C CA . VAL A 1 174 ? 0.433 -7.464 30.769 1.00 37.75 174 VAL A CA 1
ATOM 1379 C C . VAL A 1 174 ? 0.548 -8.994 30.626 1.00 37.75 174 VAL A C 1
ATOM 1381 O O . VAL A 1 174 ? -0.151 -9.749 31.297 1.00 37.75 174 VAL A O 1
ATOM 1384 N N . ALA A 1 175 ? 1.491 -9.503 29.826 1.00 30.16 175 ALA A N 1
ATOM 1385 C CA . ALA A 1 175 ? 1.897 -10.906 29.950 1.00 30.16 175 ALA A CA 1
ATOM 1386 C C . ALA A 1 175 ? 2.666 -11.093 31.280 1.00 30.16 175 ALA A C 1
ATOM 1388 O O . ALA A 1 175 ? 3.677 -10.414 31.490 1.00 30.16 175 ALA A O 1
ATOM 1389 N N . PRO A 1 176 ? 2.239 -11.979 32.205 1.00 31.45 176 PRO A N 1
ATOM 1390 C CA . PRO A 1 176 ? 2.867 -12.078 33.512 1.00 31.45 176 PRO A CA 1
ATOM 1391 C C . PRO A 1 176 ? 4.217 -12.778 33.363 1.00 31.45 176 PRO A C 1
ATOM 1393 O O . PRO A 1 176 ? 4.293 -13.996 33.204 1.00 31.45 176 PRO A O 1
ATOM 1396 N N . LYS A 1 177 ? 5.305 -12.012 33.451 1.00 32.94 177 LYS A N 1
ATOM 1397 C CA . LYS A 1 177 ? 6.592 -12.557 33.877 1.00 32.94 177 LYS A CA 1
ATOM 1398 C C . LYS A 1 177 ? 6.772 -12.247 35.354 1.00 32.94 177 LYS A C 1
ATOM 1400 O O . LYS A 1 177 ? 6.729 -11.102 35.789 1.00 32.94 177 LYS A O 1
ATOM 1405 N N . SER A 1 178 ? 6.903 -13.333 36.097 1.00 33.50 178 SER A N 1
ATOM 1406 C CA . SER A 1 178 ? 7.225 -13.424 37.511 1.00 33.50 178 SER A CA 1
ATOM 1407 C C . SER A 1 178 ? 8.318 -12.450 37.965 1.00 33.50 178 SER A C 1
ATOM 1409 O O . SER A 1 178 ? 9.388 -12.398 37.367 1.00 33.50 178 SER A O 1
ATOM 1411 N N . GLU A 1 179 ? 8.019 -11.808 39.092 1.00 31.23 179 GLU A N 1
ATOM 1412 C CA . GLU A 1 179 ? 8.903 -11.324 40.159 1.00 31.23 179 GLU A CA 1
ATOM 1413 C C . GLU A 1 179 ? 10.012 -10.285 39.891 1.00 31.23 179 GLU A C 1
ATOM 1415 O O . GLU A 1 179 ? 11.017 -10.527 39.233 1.00 31.23 179 GLU A O 1
ATOM 1420 N N . ASN A 1 180 ? 9.850 -9.197 40.662 1.00 30.20 180 ASN A N 1
ATOM 1421 C CA . ASN A 1 180 ? 10.847 -8.350 41.323 1.00 30.20 180 ASN A CA 1
ATOM 1422 C C . ASN A 1 180 ? 11.730 -7.453 40.442 1.00 30.20 180 ASN A C 1
ATOM 1424 O O . ASN A 1 180 ? 12.661 -7.910 39.803 1.00 30.20 180 ASN A O 1
ATOM 1428 N N . PHE A 1 181 ? 11.535 -6.131 40.538 1.00 28.95 181 PHE A N 1
ATOM 1429 C CA . PHE A 1 181 ? 12.464 -5.251 41.261 1.00 28.95 181 PHE A CA 1
ATOM 1430 C C . PHE A 1 181 ? 11.877 -3.837 41.447 1.00 28.95 181 PHE A C 1
ATOM 1432 O O . PHE A 1 181 ? 10.970 -3.384 40.759 1.00 28.95 181 PHE A O 1
ATOM 1439 N N . THR A 1 182 ? 12.395 -3.194 42.483 1.00 29.70 182 THR A N 1
ATOM 1440 C CA . THR A 1 182 ? 11.949 -2.023 43.242 1.00 29.70 182 THR A CA 1
ATOM 1441 C C . THR A 1 182 ? 11.883 -0.670 42.523 1.00 29.70 182 THR A C 1
ATOM 1443 O O . THR A 1 182 ? 12.723 -0.336 41.695 1.00 29.70 182 THR A O 1
ATOM 1446 N N . ASN A 1 183 ? 10.945 0.155 43.011 1.00 32.72 183 ASN A N 1
ATOM 1447 C CA . ASN A 1 183 ? 10.818 1.612 42.879 1.00 32.72 183 ASN A CA 1
ATOM 1448 C C . ASN A 1 183 ? 12.127 2.403 42.690 1.00 32.72 183 ASN A C 1
ATOM 1450 O O . ASN A 1 183 ? 13.028 2.315 43.526 1.00 32.72 183 ASN A O 1
ATOM 1454 N N . LYS A 1 184 ? 12.110 3.368 41.756 1.00 29.34 184 LYS A N 1
ATOM 1455 C CA . LYS A 1 184 ? 12.729 4.688 41.973 1.00 29.34 184 LYS A CA 1
ATOM 1456 C C . LYS A 1 184 ? 12.102 5.772 41.081 1.00 29.34 184 LYS A C 1
ATOM 1458 O O . LYS A 1 184 ? 12.252 5.753 39.867 1.00 29.34 184 LYS A O 1
ATOM 1463 N N . ARG A 1 185 ? 11.415 6.731 41.716 1.00 36.12 185 ARG A N 1
ATOM 1464 C CA . ARG A 1 185 ? 11.061 8.047 41.150 1.00 36.12 185 ARG A CA 1
ATOM 1465 C C . ARG A 1 185 ? 12.328 8.856 40.866 1.00 36.12 185 ARG A C 1
ATOM 1467 O O . ARG A 1 185 ? 13.218 8.856 41.711 1.00 36.12 185 ARG A O 1
ATOM 1474 N N . LEU A 1 186 ? 12.326 9.589 39.754 1.00 27.81 186 LEU A N 1
ATOM 1475 C CA . LEU A 1 186 ? 13.085 10.806 39.406 1.00 27.81 186 LEU A CA 1
ATOM 1476 C C . LEU A 1 186 ? 12.622 11.160 37.979 1.00 27.81 186 LEU A C 1
ATOM 1478 O O . LEU A 1 186 ? 12.532 10.263 37.154 1.00 27.81 186 LEU A O 1
ATOM 1482 N N . GLY A 1 187 ? 12.282 12.371 37.573 1.00 26.88 187 GLY A N 1
ATOM 1483 C CA . GLY A 1 187 ? 12.228 13.686 38.184 1.00 26.88 187 GLY A CA 1
ATOM 1484 C C . GLY A 1 187 ? 11.652 14.605 37.101 1.00 26.88 187 GLY A C 1
ATOM 1485 O O . GLY A 1 187 ? 11.890 14.392 35.912 1.00 26.88 187 GLY A O 1
ATOM 1486 N N . GLU A 1 188 ? 10.839 15.570 37.509 1.00 33.59 188 GLU A N 1
ATOM 1487 C CA . GLU A 1 188 ? 10.298 16.608 36.637 1.00 33.59 188 GLU A CA 1
ATOM 1488 C C . GLU A 1 188 ? 11.446 17.412 36.014 1.00 33.59 188 GLU A C 1
ATOM 1490 O O . GLU A 1 188 ? 12.358 17.861 36.709 1.00 33.59 188 GLU A O 1
ATOM 1495 N N . SER A 1 189 ? 11.396 17.603 34.697 1.00 29.44 189 SER A N 1
ATOM 1496 C CA . SER A 1 189 ? 12.220 18.578 33.990 1.00 29.44 189 SER A CA 1
ATOM 1497 C C . SER A 1 189 ? 11.302 19.414 33.112 1.00 29.44 189 SER A C 1
ATOM 1499 O O . SER A 1 189 ? 10.837 18.998 32.054 1.00 29.44 189 SER A O 1
ATOM 1501 N N . SER A 1 190 ? 10.995 20.594 33.633 1.00 30.34 190 SER A N 1
ATOM 1502 C CA . SER A 1 190 ? 10.358 21.703 32.945 1.00 30.34 190 SER A CA 1
ATOM 1503 C C . SER A 1 190 ? 11.268 22.228 31.834 1.00 30.34 190 SER A C 1
ATOM 1505 O O . SER A 1 190 ? 12.362 22.721 32.118 1.00 30.34 190 SER A O 1
ATOM 1507 N N . LEU A 1 191 ? 10.789 22.205 30.593 1.00 26.97 191 LEU A N 1
ATOM 1508 C CA . LEU A 1 191 ? 11.329 23.023 29.510 1.00 26.97 191 LEU A CA 1
ATOM 1509 C C . LEU A 1 191 ? 10.227 23.963 29.025 1.00 26.97 191 LEU A C 1
ATOM 1511 O O . LEU A 1 191 ? 9.210 23.535 28.483 1.00 26.97 191 LEU A O 1
ATOM 1515 N N . SER A 1 192 ? 10.428 25.257 29.278 1.00 28.80 192 SER A N 1
ATOM 1516 C CA . SER A 1 192 ? 9.571 26.333 28.797 1.00 28.80 192 SER A CA 1
ATOM 1517 C C . SER A 1 192 ? 9.746 26.493 27.292 1.00 28.80 192 SER A C 1
ATOM 1519 O O . SER A 1 192 ? 10.856 26.763 26.825 1.00 28.80 192 SER A O 1
ATOM 1521 N N . ILE A 1 193 ? 8.657 26.384 26.537 1.00 32.00 193 ILE A N 1
ATOM 1522 C CA . ILE A 1 193 ? 8.654 26.708 25.113 1.00 32.00 193 ILE A CA 1
ATOM 1523 C C . ILE A 1 193 ? 8.053 28.099 24.945 1.00 32.00 193 ILE A C 1
ATOM 1525 O O . ILE A 1 193 ? 6.931 28.378 25.364 1.00 32.00 193 ILE A O 1
ATOM 1529 N N . ASN A 1 194 ? 8.871 28.965 24.353 1.00 29.48 194 ASN A N 1
ATOM 1530 C CA . ASN A 1 194 ? 8.567 30.334 23.980 1.00 29.48 194 ASN A CA 1
ATOM 1531 C C . ASN A 1 194 ? 7.255 30.426 23.191 1.00 29.48 194 ASN A C 1
ATOM 1533 O O . ASN A 1 194 ? 7.052 29.727 22.199 1.00 29.48 194 ASN A O 1
ATOM 1537 N N . SER A 1 195 ? 6.403 31.358 23.608 1.00 34.44 195 SER A N 1
ATOM 1538 C CA . SER A 1 195 ? 5.200 31.797 22.911 1.00 34.44 195 SER A CA 1
ATOM 1539 C C . SER A 1 195 ? 5.569 32.512 21.603 1.00 34.44 195 SER A C 1
ATOM 1541 O O . SER A 1 195 ? 5.698 33.735 21.561 1.00 34.44 195 SER A O 1
ATOM 1543 N N . GLY A 1 196 ? 5.777 31.746 20.535 1.00 32.44 196 GLY A N 1
ATOM 1544 C CA . GLY A 1 196 ? 5.900 32.244 19.168 1.00 32.44 196 GLY A CA 1
ATOM 1545 C C . GLY A 1 196 ? 4.735 31.745 18.315 1.00 32.44 196 GLY A C 1
ATOM 1546 O O . GLY A 1 196 ? 4.740 30.596 17.901 1.00 32.44 196 GLY A O 1
ATOM 1547 N N . SER A 1 197 ? 3.732 32.602 18.098 1.00 40.34 197 SER A N 1
ATOM 1548 C CA . SER A 1 197 ? 2.736 32.580 17.006 1.00 40.34 197 SER A CA 1
ATOM 1549 C C . SER A 1 197 ? 2.415 31.218 16.347 1.00 40.34 197 SER A C 1
ATOM 1551 O O . SER A 1 197 ? 2.719 31.000 15.174 1.00 40.34 197 SER A O 1
ATOM 1553 N N . VAL A 1 198 ? 1.734 30.315 17.062 1.00 49.06 198 VAL A N 1
ATOM 1554 C CA . VAL A 1 198 ? 1.193 29.046 16.520 1.00 49.06 198 VAL A CA 1
ATOM 1555 C C . VAL A 1 198 ? -0.140 29.302 15.798 1.00 49.06 198 VAL A C 1
ATOM 1557 O O . VAL A 1 198 ? -1.186 28.820 16.224 1.00 49.06 198 VAL A O 1
ATOM 1560 N N . THR A 1 199 ? -0.148 30.125 14.750 1.00 59.53 199 THR A N 1
ATOM 1561 C CA . THR A 1 199 ? -1.401 30.521 14.070 1.00 59.53 199 THR A CA 1
ATOM 1562 C C . THR A 1 199 ? -1.532 30.021 12.636 1.00 59.53 199 THR A C 1
ATOM 1564 O O . THR A 1 199 ? -2.655 29.933 12.148 1.00 59.53 199 THR A O 1
ATOM 1567 N N . GLU A 1 200 ? -0.451 29.615 11.965 1.00 71.44 200 GLU A N 1
ATOM 1568 C CA . GLU A 1 200 ? -0.510 29.155 10.569 1.00 71.44 200 GLU A CA 1
ATOM 1569 C C . GLU A 1 200 ? 0.185 27.802 10.348 1.00 71.44 200 GLU A C 1
ATOM 1571 O O . GLU A 1 200 ? 1.053 27.376 11.116 1.00 71.44 200 GLU A O 1
ATOM 1576 N N . LEU A 1 201 ? -0.257 27.084 9.308 1.00 79.31 201 LEU A N 1
ATOM 1577 C CA . LEU A 1 201 ? 0.435 25.898 8.800 1.00 79.31 201 LEU A CA 1
ATOM 1578 C C . LEU A 1 201 ? 1.773 26.323 8.165 1.00 79.31 201 LEU A C 1
ATOM 1580 O O . LEU A 1 201 ? 1.833 27.416 7.608 1.00 79.31 201 LEU A O 1
ATOM 1584 N N . PRO A 1 202 ? 2.825 25.481 8.196 1.00 80.31 202 PRO A N 1
ATOM 1585 C CA . PRO A 1 202 ? 4.159 25.842 7.706 1.00 80.31 202 PRO A CA 1
ATOM 1586 C C . PRO A 1 202 ? 4.211 26.420 6.283 1.00 80.31 202 PRO A C 1
ATOM 1588 O O . PRO A 1 202 ? 5.052 27.271 6.012 1.00 80.31 202 PRO A O 1
ATOM 1591 N N . ASN A 1 203 ? 3.322 25.984 5.384 1.00 80.25 203 ASN A N 1
ATOM 1592 C CA . ASN A 1 203 ? 3.232 26.509 4.019 1.00 80.25 203 ASN A CA 1
ATOM 1593 C C . ASN A 1 203 ? 1.770 26.803 3.646 1.00 80.25 203 ASN A C 1
ATOM 1595 O O . ASN A 1 203 ? 1.091 25.951 3.056 1.00 80.25 203 ASN A O 1
ATOM 1599 N N . PRO A 1 204 ? 1.250 27.997 3.973 1.00 80.38 204 PRO A N 1
ATOM 1600 C CA . PRO A 1 204 ? -0.098 28.372 3.580 1.00 80.38 204 PRO A CA 1
ATOM 1601 C C . PRO A 1 204 ? -0.212 28.463 2.045 1.00 80.38 204 PRO A C 1
ATOM 1603 O O . PRO A 1 204 ? 0.688 28.982 1.376 1.00 80.38 204 PRO A O 1
ATOM 1606 N N . PRO A 1 205 ? -1.313 27.991 1.433 1.00 75.75 205 PRO A N 1
ATOM 1607 C CA . PRO A 1 205 ? -1.558 28.210 0.014 1.00 75.75 205 PRO A CA 1
ATOM 1608 C C . PRO A 1 205 ? -1.808 29.702 -0.260 1.00 75.75 205 PRO A C 1
ATOM 1610 O O . PRO A 1 205 ? -2.403 30.402 0.554 1.00 75.75 205 PRO A O 1
ATOM 1613 N N . LYS A 1 206 ? -1.452 30.179 -1.464 1.00 72.56 206 LYS A N 1
ATOM 1614 C CA . LYS A 1 206 ? -1.705 31.575 -1.895 1.00 72.56 206 LYS A CA 1
ATOM 1615 C C . LYS A 1 206 ? -3.176 31.993 -1.781 1.00 72.56 206 LYS A C 1
ATOM 1617 O O . LYS A 1 206 ? -3.469 33.166 -1.585 1.00 72.56 206 LYS A O 1
ATOM 1622 N N . ARG A 1 207 ? -4.094 31.036 -1.945 1.00 75.06 207 ARG A N 1
ATOM 1623 C CA . ARG A 1 207 ? -5.528 31.201 -1.706 1.00 75.06 207 ARG A CA 1
ATOM 1624 C C . ARG A 1 207 ? -5.938 30.233 -0.603 1.00 75.06 207 ARG A C 1
ATOM 1626 O O . ARG A 1 207 ? -5.891 29.023 -0.812 1.00 75.06 207 ARG A O 1
ATOM 1633 N N . MET A 1 208 ? -6.329 30.783 0.540 1.00 84.38 208 MET A N 1
ATOM 1634 C CA . MET A 1 208 ? -6.851 30.039 1.683 1.00 84.38 208 MET A CA 1
ATOM 1635 C C . MET A 1 208 ? -8.324 29.717 1.419 1.00 84.38 208 MET A C 1
ATOM 1637 O O . MET A 1 208 ? -9.168 30.608 1.476 1.00 84.38 208 MET A O 1
ATOM 1641 N N . ASP A 1 209 ? -8.615 28.477 1.030 1.00 84.06 209 ASP A N 1
ATOM 1642 C CA . ASP A 1 209 ? -9.993 28.000 0.905 1.00 84.06 209 ASP A CA 1
ATOM 1643 C C . ASP A 1 209 ? -10.527 27.486 2.250 1.00 84.06 209 ASP A C 1
ATOM 1645 O O . ASP A 1 209 ? -9.778 27.329 3.214 1.00 84.06 209 ASP A O 1
ATOM 1649 N N . ASP A 1 210 ? -11.832 27.231 2.322 1.00 86.94 210 ASP A N 1
ATOM 1650 C CA . ASP A 1 210 ? -12.489 26.839 3.577 1.00 86.94 210 ASP A CA 1
ATOM 1651 C C . ASP A 1 210 ? -11.900 25.543 4.154 1.00 86.94 210 ASP A C 1
ATOM 1653 O O . ASP A 1 210 ? -11.765 25.404 5.366 1.00 86.94 210 ASP A O 1
ATOM 1657 N N . TRP A 1 211 ? -11.451 24.630 3.286 1.00 91.50 211 TRP A N 1
ATOM 1658 C CA . TRP A 1 211 ? -10.749 23.419 3.705 1.00 91.50 211 TRP A CA 1
ATOM 1659 C C . TRP A 1 211 ? -9.394 23.714 4.345 1.00 91.50 211 TRP A C 1
ATOM 1661 O O . TRP A 1 211 ? -9.058 23.091 5.347 1.00 91.50 211 TRP A O 1
ATOM 1671 N N . TYR A 1 212 ? -8.616 24.661 3.815 1.00 90.12 212 TYR A N 1
ATOM 1672 C CA . TYR A 1 212 ? -7.386 25.100 4.473 1.00 90.12 212 TYR A CA 1
ATOM 1673 C C . TYR A 1 212 ? -7.666 25.648 5.879 1.00 90.12 212 TYR A C 1
ATOM 1675 O O . TYR A 1 212 ? -6.963 25.283 6.820 1.00 90.12 212 TYR A O 1
ATOM 1683 N N . LEU A 1 213 ? -8.696 26.486 6.030 1.00 88.88 213 LEU A N 1
ATOM 1684 C CA . LEU A 1 213 ? -9.056 27.074 7.322 1.00 88.88 213 LEU A CA 1
ATOM 1685 C C . LEU A 1 213 ? -9.516 26.003 8.324 1.00 88.88 213 LEU A C 1
ATOM 1687 O O . LEU A 1 213 ? -9.013 25.965 9.445 1.00 88.88 213 LEU A O 1
ATOM 1691 N N . ALA A 1 214 ? -10.364 25.068 7.891 1.00 90.56 214 ALA A N 1
ATOM 1692 C CA . ALA A 1 214 ? -10.798 23.942 8.713 1.00 90.56 214 ALA A CA 1
ATOM 1693 C C . ALA A 1 214 ? -9.628 23.044 9.156 1.00 90.56 214 ALA A C 1
ATOM 1695 O O . ALA A 1 214 ? -9.526 22.686 10.328 1.00 90.56 214 ALA A O 1
ATOM 1696 N N . ILE A 1 215 ? -8.711 22.709 8.240 1.00 92.69 215 ILE A N 1
ATOM 1697 C CA . ILE A 1 215 ? -7.525 21.890 8.542 1.00 92.69 215 ILE A CA 1
ATOM 1698 C C . ILE A 1 215 ? -6.585 22.626 9.510 1.00 92.69 215 ILE A C 1
ATOM 1700 O O . ILE A 1 215 ? -6.052 22.017 10.439 1.00 92.69 215 ILE A O 1
ATOM 1704 N N . ARG A 1 216 ? -6.384 23.935 9.314 1.00 92.38 216 ARG A N 1
ATOM 1705 C CA . ARG A 1 216 ? -5.568 24.782 10.195 1.00 92.38 216 ARG A CA 1
ATOM 1706 C C . ARG A 1 216 ? -6.134 24.815 11.613 1.00 92.38 216 ARG A C 1
ATOM 1708 O O . ARG A 1 216 ? -5.375 24.621 12.560 1.00 92.38 216 ARG A O 1
ATOM 1715 N N . ASP A 1 217 ? -7.436 25.041 11.755 1.00 90.81 217 ASP A N 1
ATOM 1716 C CA . ASP A 1 217 ? -8.087 25.163 13.062 1.00 90.81 217 ASP A CA 1
ATOM 1717 C C . ASP A 1 217 ? -8.113 23.815 13.791 1.00 90.81 217 ASP A C 1
ATOM 1719 O O . ASP A 1 217 ? -7.740 23.743 14.961 1.00 90.81 217 ASP A O 1
ATOM 1723 N N . ALA A 1 218 ? -8.408 22.723 13.074 1.00 91.62 218 ALA A N 1
ATOM 1724 C CA . ALA A 1 218 ? -8.315 21.369 13.617 1.00 91.62 218 ALA A CA 1
ATOM 1725 C C . ALA A 1 218 ? -6.896 21.041 14.118 1.00 91.62 218 ALA A C 1
ATOM 1727 O O . ALA A 1 218 ? -6.740 20.432 15.178 1.00 91.62 218 ALA A O 1
ATOM 1728 N N . ARG A 1 219 ? -5.853 21.476 13.393 1.00 91.94 219 ARG A N 1
ATOM 1729 C CA . ARG A 1 219 ? -4.454 21.304 13.812 1.00 91.94 219 ARG A CA 1
ATOM 1730 C C . ARG A 1 219 ? -4.142 22.140 15.047 1.00 91.94 219 ARG A C 1
ATOM 1732 O O . ARG A 1 219 ? -3.461 21.652 15.944 1.00 91.94 219 ARG A O 1
ATOM 1739 N N . HIS A 1 220 ? -4.603 23.389 15.090 1.00 88.81 220 HIS A N 1
ATOM 1740 C CA . HIS A 1 220 ? -4.379 24.264 16.237 1.00 88.81 220 HIS A CA 1
ATOM 1741 C C . HIS A 1 220 ? -4.970 23.649 17.509 1.00 88.81 220 HIS A C 1
ATOM 1743 O O . HIS A 1 220 ? -4.252 23.480 18.490 1.00 88.81 220 HIS A O 1
ATOM 1749 N N . GLU A 1 221 ? -6.229 23.206 17.456 1.00 87.88 221 GLU A N 1
ATOM 1750 C CA . GLU A 1 221 ? -6.868 22.496 18.567 1.00 87.88 221 GLU A CA 1
ATOM 1751 C C . GLU A 1 221 ? -6.103 21.230 18.966 1.00 87.88 221 GLU A C 1
ATOM 1753 O O . GLU A 1 221 ? -5.906 20.981 20.157 1.00 87.88 221 GLU A O 1
ATOM 1758 N N . PHE A 1 222 ? -5.637 20.447 17.986 1.00 91.12 222 PHE A N 1
ATOM 1759 C CA . PHE A 1 222 ? -4.850 19.245 18.252 1.00 91.12 222 PHE A CA 1
ATOM 1760 C C . PHE A 1 222 ? -3.561 19.572 19.011 1.00 91.12 222 PHE A C 1
ATOM 1762 O O . PHE A 1 222 ? -3.269 18.923 20.015 1.00 91.12 222 PHE A O 1
ATOM 1769 N N . ILE A 1 223 ? -2.803 20.579 18.566 1.00 88.88 223 ILE A N 1
ATOM 1770 C CA . ILE A 1 223 ? -1.556 20.999 19.219 1.00 88.88 223 ILE A CA 1
ATOM 1771 C C . ILE A 1 223 ? -1.845 21.513 20.629 1.00 88.88 223 ILE A C 1
ATOM 1773 O O . ILE A 1 223 ? -1.116 21.170 21.555 1.00 88.88 223 ILE A O 1
ATOM 1777 N N . THR A 1 224 ? -2.917 22.286 20.821 1.00 86.75 224 THR A N 1
ATOM 1778 C CA . THR A 1 224 ? -3.321 22.761 22.152 1.00 86.75 224 THR A CA 1
ATOM 1779 C C . THR A 1 224 ? -3.656 21.606 23.098 1.00 86.75 224 THR A C 1
ATOM 1781 O O . THR A 1 224 ? -3.316 21.670 24.276 1.00 86.75 224 THR A O 1
ATOM 1784 N N . GLN A 1 225 ? -4.300 20.546 22.604 1.00 86.06 225 GLN A N 1
ATOM 1785 C CA . GLN A 1 225 ? -4.695 19.392 23.419 1.00 86.06 225 GLN A CA 1
ATOM 1786 C C . GLN A 1 225 ? -3.537 18.428 23.699 1.00 86.06 225 GLN A C 1
ATOM 1788 O O . GLN A 1 225 ? -3.439 17.886 24.796 1.00 86.06 225 GLN A O 1
ATOM 1793 N N . ASN A 1 226 ? -2.665 18.206 22.714 1.00 85.94 226 ASN A N 1
ATOM 1794 C CA . ASN A 1 226 ? -1.670 17.131 22.747 1.00 85.94 226 ASN A CA 1
ATOM 1795 C C . ASN A 1 226 ? -0.233 17.632 22.925 1.00 85.94 226 ASN A C 1
ATOM 1797 O O . ASN A 1 226 ? 0.678 16.824 23.093 1.00 85.94 226 ASN A O 1
ATOM 1801 N N . MET A 1 227 ? -0.014 18.949 22.876 1.00 88.69 227 MET A N 1
ATOM 1802 C CA . MET A 1 227 ? 1.295 19.599 23.008 1.00 88.69 227 MET A CA 1
ATOM 1803 C C . MET A 1 227 ? 2.346 19.097 21.997 1.00 88.69 227 MET A C 1
ATOM 1805 O O . MET A 1 227 ? 3.546 19.150 22.263 1.00 88.69 227 MET A O 1
ATOM 1809 N N . ARG A 1 228 ? 1.907 18.613 20.825 1.00 88.81 228 ARG A N 1
ATOM 1810 C CA . ARG A 1 228 ? 2.764 18.143 19.724 1.00 88.81 228 ARG A CA 1
ATOM 1811 C C . ARG A 1 228 ? 2.089 18.304 18.364 1.00 88.81 228 ARG A C 1
ATOM 1813 O O . ARG A 1 228 ? 0.870 18.443 18.288 1.00 88.81 228 ARG A O 1
ATOM 1820 N N . GLU A 1 229 ? 2.886 18.225 17.300 1.00 86.88 229 GLU A N 1
ATOM 1821 C CA . GLU A 1 229 ? 2.373 18.164 15.928 1.00 86.88 229 GLU A CA 1
ATOM 1822 C C . GLU A 1 229 ? 1.647 16.836 15.664 1.00 86.88 229 GLU A C 1
ATOM 1824 O O . GLU A 1 229 ? 2.141 15.782 16.089 1.00 86.88 229 GLU A O 1
ATOM 1829 N N . PRO A 1 230 ? 0.501 16.874 14.967 1.00 89.12 230 PRO A N 1
ATOM 1830 C CA . PRO A 1 230 ? -0.146 15.676 14.465 1.00 89.12 230 PRO A CA 1
ATOM 1831 C C . PRO A 1 230 ? 0.522 15.184 13.178 1.00 89.12 230 PRO A C 1
ATOM 1833 O O . PRO A 1 230 ? 0.976 15.984 12.352 1.00 89.12 230 PRO A O 1
ATOM 1836 N N . ASP A 1 231 ? 0.527 13.871 12.971 1.00 88.25 231 ASP A N 1
ATOM 1837 C CA . ASP A 1 231 ? 0.813 13.304 11.654 1.00 88.25 231 ASP A CA 1
ATOM 1838 C C . ASP A 1 231 ? -0.405 13.407 10.708 1.00 88.25 231 ASP A C 1
ATOM 1840 O O . ASP A 1 231 ? -1.485 13.898 11.060 1.00 88.25 231 ASP A O 1
ATOM 1844 N N . THR A 1 232 ? -0.224 12.976 9.459 1.00 88.50 232 THR A N 1
ATOM 1845 C CA . THR A 1 232 ? -1.277 13.019 8.437 1.00 88.50 232 THR A CA 1
ATOM 1846 C C . THR A 1 232 ? -2.516 12.221 8.840 1.00 88.50 232 THR A C 1
ATOM 1848 O O . THR A 1 232 ? -3.635 12.694 8.644 1.00 88.50 232 THR A O 1
ATOM 1851 N N . LEU A 1 233 ? -2.347 11.023 9.399 1.00 85.56 233 LEU A N 1
ATOM 1852 C CA . LEU A 1 233 ? -3.471 10.168 9.768 1.00 85.56 233 LEU A CA 1
ATOM 1853 C C . LEU A 1 233 ? -4.210 10.737 10.979 1.00 85.56 233 LEU A C 1
ATOM 1855 O O . LEU A 1 233 ? -5.437 10.765 10.992 1.00 85.56 233 LEU A O 1
ATOM 1859 N N . GLU A 1 234 ? -3.483 11.238 11.971 1.00 92.44 234 GLU A N 1
ATOM 1860 C CA . GLU A 1 234 ? -4.061 11.866 13.158 1.00 92.44 234 GLU A CA 1
ATOM 1861 C C . GLU A 1 234 ? -4.922 13.070 12.807 1.00 92.44 234 GLU A C 1
ATOM 1863 O O . GLU A 1 234 ? -6.005 13.234 13.366 1.00 92.44 234 GLU A O 1
ATOM 1868 N N . MET A 1 235 ? -4.492 13.873 11.837 1.00 94.31 235 MET A N 1
ATOM 1869 C CA . MET A 1 235 ? -5.307 14.980 11.354 1.00 94.31 235 MET A CA 1
ATOM 1870 C C . MET A 1 235 ? -6.529 14.547 10.566 1.00 94.31 235 MET A C 1
ATOM 1872 O O . MET A 1 235 ? -7.590 15.155 10.715 1.00 94.31 235 MET A O 1
ATOM 1876 N N . TRP A 1 236 ? -6.400 13.508 9.742 1.00 93.50 236 TRP A N 1
ATOM 1877 C CA . TRP A 1 236 ? -7.550 12.943 9.049 1.00 93.50 236 TRP A CA 1
ATOM 1878 C C . TRP A 1 236 ? -8.594 12.436 10.049 1.00 93.50 236 TRP A C 1
ATOM 1880 O O . TRP A 1 236 ? -9.760 12.824 9.984 1.00 93.50 236 TRP A O 1
ATOM 1890 N N . LEU A 1 237 ? -8.160 11.641 11.032 1.00 90.25 237 LEU A N 1
ATOM 1891 C CA . LEU A 1 237 ? -9.020 11.118 12.091 1.00 90.25 237 LEU A CA 1
ATOM 1892 C C . LEU A 1 237 ? -9.619 12.238 12.940 1.00 90.25 237 LEU A C 1
ATOM 1894 O O . LEU A 1 237 ? -10.803 12.185 13.258 1.00 90.25 237 LEU A O 1
ATOM 1898 N N . ARG A 1 238 ? -8.845 13.283 13.256 1.00 92.00 238 ARG A N 1
ATOM 1899 C CA . ARG A 1 238 ? -9.344 14.463 13.974 1.00 92.00 238 ARG A CA 1
ATOM 1900 C C . ARG A 1 238 ? -10.506 15.109 13.227 1.00 92.00 238 ARG A C 1
ATOM 1902 O O . ARG A 1 238 ? -11.525 15.383 13.848 1.00 92.00 238 ARG A O 1
ATOM 1909 N N . LEU A 1 239 ? -10.379 15.316 11.917 1.00 92.81 239 LEU A N 1
ATOM 1910 C CA . LEU A 1 239 ? -11.442 15.906 11.099 1.00 92.81 239 LEU A CA 1
ATOM 1911 C C . LEU A 1 239 ? -12.666 14.993 10.961 1.00 92.81 239 LEU A C 1
ATOM 1913 O O . LEU A 1 239 ? -13.780 15.499 10.887 1.00 92.81 239 LEU A O 1
ATOM 1917 N N . CYS A 1 240 ? -12.475 13.673 10.962 1.00 89.88 240 CYS A N 1
ATOM 1918 C CA . CYS A 1 240 ? -13.582 12.718 10.935 1.00 89.88 240 CYS A CA 1
ATOM 1919 C C . CYS A 1 240 ? -14.307 12.632 12.286 1.00 89.88 240 CYS A C 1
ATOM 1921 O O . CYS A 1 240 ? -15.524 12.575 12.344 1.00 89.88 240 CYS A O 1
ATOM 1923 N N . GLN A 1 241 ? -13.585 12.603 13.400 1.00 88.62 241 GLN A N 1
ATOM 1924 C CA . GLN A 1 241 ? -14.194 12.342 14.708 1.00 88.62 241 GLN A CA 1
ATOM 1925 C C . GLN A 1 241 ? -14.660 13.623 15.398 1.00 88.62 241 GLN A C 1
ATOM 1927 O O . GLN A 1 241 ? -15.654 13.625 16.122 1.00 88.62 241 GLN A O 1
ATOM 1932 N N . MET A 1 242 ? -13.919 14.712 15.208 1.00 89.12 242 MET A N 1
ATOM 1933 C CA . MET A 1 242 ? -14.119 15.981 15.898 1.00 89.12 242 MET A CA 1
ATOM 1934 C C . MET A 1 242 ? -13.800 17.158 14.960 1.00 89.12 242 MET A C 1
ATOM 1936 O O . MET A 1 242 ? -12.843 17.900 15.213 1.00 89.12 242 MET A O 1
ATOM 1940 N N . PRO A 1 243 ? -14.567 17.338 13.866 1.00 89.88 243 PRO A N 1
ATOM 1941 C CA . PRO A 1 243 ? -14.379 18.479 12.980 1.00 89.88 243 PRO A CA 1
ATOM 1942 C C . PRO A 1 243 ? -14.616 19.801 13.731 1.00 89.88 243 PRO A C 1
ATOM 1944 O O . PRO A 1 243 ? -15.486 19.855 14.609 1.00 89.88 243 PRO A O 1
ATOM 1947 N N . PRO A 1 244 ? -13.913 20.894 13.378 1.00 88.19 244 PRO A N 1
ATOM 1948 C CA . PRO A 1 244 ? -14.170 22.183 14.004 1.00 88.19 244 PRO A CA 1
ATOM 1949 C C . PRO A 1 244 ? -15.593 22.655 13.675 1.00 88.19 244 PRO A C 1
ATOM 1951 O O . PRO A 1 244 ? -15.994 22.752 12.510 1.00 88.19 244 PRO A O 1
ATOM 1954 N N . SER A 1 245 ? -16.368 22.947 14.718 1.00 81.81 245 SER A N 1
ATOM 1955 C CA . SER A 1 245 ? -17.821 23.155 14.632 1.00 81.81 245 SER A CA 1
ATOM 1956 C C . SER A 1 245 ? -18.234 24.366 13.790 1.00 81.81 245 SER A C 1
ATOM 1958 O O . SER A 1 245 ? -19.349 24.404 13.273 1.00 81.81 245 SER A O 1
ATOM 1960 N N . SER A 1 246 ? -17.334 25.331 13.594 1.00 84.88 246 SER A N 1
ATOM 1961 C CA . SER A 1 246 ? -17.561 26.545 12.803 1.00 84.88 246 SER A CA 1
ATOM 1962 C C . SER A 1 246 ? -17.705 26.314 11.295 1.00 84.88 246 SER A C 1
ATOM 1964 O O . SER A 1 246 ? -18.130 27.233 10.601 1.00 84.88 246 SER A O 1
ATOM 1966 N N . TYR A 1 247 ? -17.357 25.128 10.781 1.00 85.62 247 TYR A N 1
ATOM 1967 C CA . TYR A 1 247 ? -17.326 24.844 9.336 1.00 85.62 247 TYR A CA 1
ATOM 1968 C C . TYR A 1 247 ? -18.455 23.931 8.846 1.00 85.62 247 TYR A C 1
ATOM 1970 O O . TYR A 1 247 ? -18.528 23.659 7.652 1.00 85.62 247 TYR A O 1
ATOM 1978 N N . GLY A 1 248 ? -19.319 23.434 9.740 1.00 87.50 248 GLY A N 1
ATOM 1979 C CA . GLY A 1 248 ? -20.457 22.591 9.352 1.00 87.50 248 GLY A CA 1
ATOM 1980 C C . GLY A 1 248 ? -20.066 21.308 8.607 1.00 87.50 248 GLY A C 1
ATOM 1981 O O . GLY A 1 248 ? -20.814 20.863 7.741 1.00 87.50 248 GLY A O 1
ATOM 1982 N N . ILE A 1 249 ? -18.892 20.739 8.910 1.00 91.44 249 ILE A N 1
ATOM 1983 C CA . ILE A 1 249 ? -18.374 19.563 8.203 1.00 91.44 249 ILE A CA 1
ATOM 1984 C C . ILE A 1 249 ? -19.263 18.353 8.483 1.00 91.44 249 ILE A C 1
ATOM 1986 O O . ILE A 1 249 ? -19.479 17.984 9.639 1.00 91.44 249 ILE A O 1
ATOM 1990 N N . THR A 1 250 ? -19.741 17.719 7.418 1.00 89.94 250 THR A N 1
ATOM 1991 C CA . THR A 1 250 ? -20.468 16.448 7.476 1.00 89.94 250 THR A CA 1
ATOM 1992 C C . THR A 1 250 ? -19.625 15.319 6.898 1.00 89.94 250 THR A C 1
ATOM 1994 O O . THR A 1 250 ? -18.623 15.554 6.223 1.00 89.94 250 THR A O 1
ATOM 1997 N N . ILE A 1 251 ? -20.010 14.082 7.197 1.00 88.00 251 ILE A N 1
ATOM 1998 C CA . ILE A 1 251 ? -19.296 12.876 6.775 1.00 88.00 251 ILE A CA 1
ATOM 1999 C C . ILE A 1 251 ? -20.272 12.016 5.999 1.00 88.00 251 ILE A C 1
ATOM 2001 O O . ILE A 1 251 ? -21.398 11.794 6.452 1.00 88.00 251 ILE A O 1
ATOM 2005 N N . ASP A 1 252 ? -19.829 11.516 4.858 1.00 84.62 252 ASP A N 1
ATOM 2006 C CA . ASP A 1 252 ? -20.509 10.455 4.142 1.00 84.62 252 ASP A CA 1
ATOM 2007 C C . ASP A 1 252 ? -19.503 9.413 3.627 1.00 84.62 252 ASP A C 1
ATOM 2009 O O . ASP A 1 252 ? -18.287 9.532 3.801 1.00 84.62 252 ASP A O 1
ATOM 2013 N N . ASN A 1 253 ? -20.038 8.360 3.013 1.00 77.19 253 ASN A N 1
ATOM 2014 C CA . ASN A 1 253 ? -19.257 7.329 2.333 1.00 77.19 253 ASN A CA 1
ATOM 2015 C C . ASN A 1 253 ? -19.412 7.458 0.807 1.00 77.19 253 ASN A C 1
ATOM 2017 O O . ASN A 1 253 ? -19.583 6.463 0.099 1.00 77.19 253 ASN A O 1
ATOM 2021 N N . SER A 1 254 ? -19.421 8.690 0.291 1.00 63.50 254 SER A N 1
ATOM 2022 C CA . SER A 1 254 ? -19.411 8.942 -1.150 1.00 63.50 254 SER A CA 1
ATOM 2023 C C . SER A 1 254 ? -18.052 8.563 -1.759 1.00 63.50 254 SER A C 1
ATOM 2025 O O . SER A 1 254 ? -17.026 8.589 -1.095 1.00 63.50 254 SER A O 1
ATOM 2027 N N . PHE A 1 255 ? -18.016 8.223 -3.051 1.00 56.62 255 PHE A N 1
ATOM 2028 C CA . PHE A 1 255 ? -16.771 7.953 -3.801 1.00 56.62 255 PHE A CA 1
ATOM 2029 C C . PHE A 1 255 ? -15.930 6.742 -3.354 1.00 56.62 255 PHE A C 1
ATOM 2031 O O . PHE A 1 255 ? -14.746 6.691 -3.675 1.00 56.62 255 PHE A O 1
ATOM 2038 N N . ARG A 1 256 ? -16.531 5.731 -2.709 1.00 63.03 256 ARG A N 1
ATOM 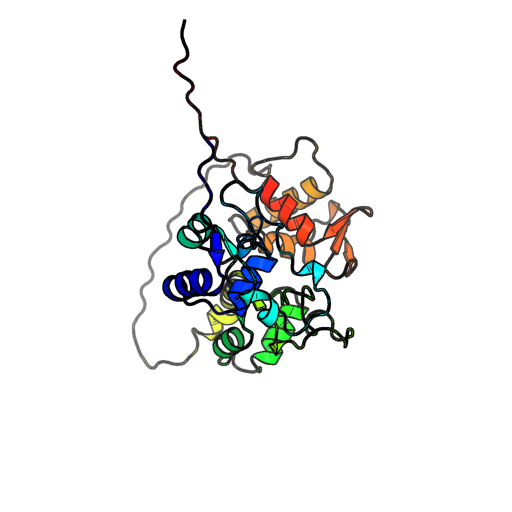2039 C CA . ARG A 1 256 ? -15.838 4.490 -2.287 1.00 63.03 256 ARG A CA 1
ATOM 2040 C C . ARG A 1 256 ? -14.753 4.703 -1.207 1.00 63.03 256 ARG A C 1
ATOM 2042 O O . ARG A 1 256 ? -13.971 3.794 -0.961 1.00 63.03 256 ARG A O 1
ATOM 2049 N N . GLU A 1 257 ? -14.715 5.865 -0.551 1.00 71.88 257 GLU A N 1
ATOM 2050 C CA . GLU A 1 257 ? -13.874 6.156 0.622 1.00 71.88 257 GLU A CA 1
ATOM 2051 C C . GLU A 1 257 ? -14.612 7.108 1.586 1.00 71.88 257 GLU A C 1
ATOM 2053 O O . GLU A 1 257 ? -15.552 7.793 1.180 1.00 71.88 257 GLU A O 1
ATOM 2058 N N . THR A 1 258 ? -14.215 7.176 2.864 1.00 82.06 258 THR A N 1
ATOM 2059 C CA . THR A 1 258 ? -14.771 8.183 3.788 1.00 82.06 258 THR A CA 1
ATOM 2060 C C . THR A 1 258 ? -14.511 9.580 3.232 1.00 82.06 258 THR A C 1
ATOM 2062 O O . THR A 1 258 ? -13.361 9.964 2.989 1.00 82.06 258 THR A O 1
ATOM 2065 N N . THR A 1 259 ? -15.582 10.347 3.044 1.00 88.44 259 THR A N 1
ATOM 2066 C CA . THR A 1 259 ? -15.525 11.672 2.434 1.00 88.44 259 THR A CA 1
ATOM 2067 C C . THR A 1 259 ? -16.126 12.706 3.380 1.00 88.44 259 THR A C 1
ATOM 2069 O O . THR A 1 259 ? -17.239 12.568 3.883 1.00 88.44 259 THR A O 1
ATOM 2072 N N . LEU A 1 260 ? -15.361 13.765 3.643 1.00 92.75 260 LEU A N 1
ATOM 2073 C CA . LEU A 1 260 ? -15.815 14.909 4.426 1.00 92.75 260 LEU A CA 1
ATOM 2074 C C . LEU A 1 260 ? -16.414 15.961 3.493 1.00 92.75 260 LEU A C 1
ATOM 2076 O O . LEU A 1 260 ? -15.884 16.208 2.414 1.00 92.75 260 LEU A O 1
ATOM 2080 N N . HIS A 1 261 ? -17.485 16.627 3.904 1.00 92.00 261 HIS A N 1
ATOM 2081 C CA . HIS A 1 261 ? -18.165 17.642 3.106 1.00 92.00 261 HIS A CA 1
ATOM 2082 C C . HIS A 1 261 ? -18.191 18.978 3.840 1.00 92.00 261 HIS A C 1
ATOM 2084 O O . HIS A 1 261 ? -18.639 19.057 4.977 1.00 92.00 261 HIS A O 1
ATOM 2090 N N . LEU A 1 262 ? -17.749 20.035 3.156 1.00 90.69 262 LEU A N 1
ATOM 2091 C CA . LEU A 1 262 ? -17.839 21.425 3.609 1.00 90.69 262 LEU A CA 1
ATOM 2092 C C . LEU A 1 262 ? -18.541 22.224 2.507 1.00 90.69 262 LEU A C 1
ATOM 2094 O O . LEU A 1 262 ? -17.978 22.390 1.426 1.00 90.69 262 LEU A O 1
ATOM 2098 N N . ASP A 1 263 ? -19.783 22.662 2.736 1.00 82.50 263 ASP A N 1
ATOM 2099 C CA . ASP A 1 263 ? -20.614 23.393 1.759 1.00 82.50 263 ASP A CA 1
ATOM 2100 C C . ASP A 1 263 ? -20.601 22.774 0.343 1.00 82.50 263 ASP A C 1
ATOM 2102 O O . ASP A 1 263 ? -20.346 23.442 -0.661 1.00 82.50 263 ASP A O 1
ATOM 2106 N N . ASN A 1 264 ? -20.854 21.462 0.258 1.00 78.75 264 ASN A N 1
ATOM 2107 C CA . ASN A 1 264 ? -20.811 20.650 -0.973 1.00 78.75 264 ASN A CA 1
ATOM 2108 C C . ASN A 1 264 ? -19.422 20.474 -1.615 1.00 78.75 264 ASN A C 1
ATOM 2110 O O . ASN A 1 264 ? -19.330 19.982 -2.740 1.00 78.75 264 ASN A O 1
ATOM 2114 N N . LYS A 1 265 ? -18.335 20.842 -0.932 1.00 86.69 265 LYS A N 1
ATOM 2115 C CA . LYS A 1 265 ? -16.962 20.568 -1.376 1.00 86.69 265 LYS A CA 1
ATOM 2116 C C . LYS A 1 265 ? -16.494 19.260 -0.734 1.00 86.69 265 LYS A C 1
ATOM 2118 O O . LYS A 1 265 ? -16.145 19.298 0.447 1.00 86.69 265 LYS A O 1
ATOM 2123 N N . PRO A 1 266 ? -16.469 18.130 -1.463 1.00 92.00 266 PRO A N 1
ATOM 2124 C CA . PRO A 1 266 ? -15.984 16.877 -0.911 1.00 92.00 266 PRO A CA 1
ATOM 2125 C C . PRO A 1 266 ? -14.476 16.952 -0.667 1.00 92.00 266 PRO A C 1
ATOM 2127 O O . PRO A 1 266 ? -13.714 17.515 -1.460 1.00 92.00 266 PRO A O 1
ATOM 2130 N N . LEU A 1 267 ? -14.048 16.347 0.427 1.00 92.38 267 LEU A N 1
ATOM 2131 C CA . LEU A 1 267 ? -12.666 16.116 0.779 1.00 92.38 267 LEU A CA 1
ATOM 2132 C C . LEU A 1 267 ? -12.522 14.653 1.158 1.00 92.38 267 LEU A C 1
ATOM 2134 O O . LEU A 1 267 ? -12.842 14.232 2.265 1.00 92.38 267 LEU A O 1
ATOM 2138 N N . THR A 1 268 ? -12.039 13.888 0.195 1.00 90.31 268 THR A N 1
ATOM 2139 C CA . THR A 1 268 ? -11.738 12.476 0.379 1.00 90.31 268 THR A CA 1
ATOM 2140 C C . THR A 1 268 ? -10.400 12.294 1.109 1.00 90.31 268 THR A C 1
ATOM 2142 O O . THR A 1 268 ? -9.582 13.225 1.112 1.00 90.31 268 THR A O 1
ATOM 2145 N N . LYS A 1 269 ? -10.135 11.120 1.705 1.00 86.88 269 LYS A N 1
ATOM 2146 C CA . LYS A 1 269 ? -8.878 10.837 2.436 1.00 86.88 269 LYS A CA 1
ATOM 2147 C C . LYS A 1 269 ? -7.659 11.084 1.544 1.00 86.88 269 LYS A C 1
ATOM 2149 O O . LYS A 1 269 ? -6.699 11.742 1.959 1.00 86.88 269 LYS A O 1
ATOM 2154 N N . THR A 1 270 ? -7.736 10.660 0.282 1.00 82.88 270 THR A N 1
ATOM 2155 C CA . THR A 1 270 ? -6.701 10.910 -0.737 1.00 82.88 270 THR A CA 1
ATOM 2156 C C . THR A 1 270 ? -6.447 12.408 -0.958 1.00 82.88 270 THR A C 1
ATOM 2158 O O . THR A 1 270 ? -5.309 12.882 -0.885 1.00 82.88 270 THR A O 1
ATOM 2161 N N . ASN A 1 271 ? -7.506 13.192 -1.180 1.00 86.75 271 ASN A N 1
ATOM 2162 C CA . ASN A 1 271 ? -7.390 14.637 -1.405 1.00 86.75 271 ASN A CA 1
ATOM 2163 C C . ASN A 1 271 ? -6.930 15.396 -0.154 1.00 86.75 271 ASN A C 1
ATOM 2165 O O . ASN A 1 271 ? -6.185 16.378 -0.260 1.00 86.75 271 ASN A O 1
ATOM 2169 N N . PHE A 1 272 ? -7.335 14.935 1.028 1.00 93.94 272 PHE A N 1
ATOM 2170 C CA . PHE A 1 272 ? -6.827 15.438 2.293 1.00 93.94 272 PHE A CA 1
ATOM 2171 C C . PHE A 1 272 ? -5.321 15.198 2.413 1.00 93.94 272 PHE A C 1
ATOM 2173 O O . PHE A 1 272 ? -4.594 16.156 2.661 1.00 93.94 272 PHE A O 1
ATOM 2180 N N . LYS A 1 273 ? -4.830 13.977 2.157 1.00 87.88 273 LYS A N 1
ATOM 2181 C CA . LYS A 1 273 ? -3.394 13.642 2.216 1.00 87.88 273 LYS A CA 1
ATOM 2182 C C . LYS A 1 273 ? -2.565 14.573 1.325 1.00 87.88 273 LYS A C 1
ATOM 2184 O O . LYS A 1 273 ? -1.552 15.117 1.763 1.00 87.88 273 LYS A O 1
ATOM 2189 N N . LEU A 1 274 ? -3.034 14.838 0.102 1.00 85.06 274 LEU A N 1
ATOM 2190 C CA . LEU A 1 274 ? -2.390 15.776 -0.829 1.00 85.06 274 LEU A CA 1
ATOM 2191 C C . LEU A 1 274 ? -2.334 17.212 -0.288 1.00 85.06 274 LEU A C 1
ATOM 2193 O O . LEU A 1 274 ? -1.313 17.891 -0.425 1.00 85.06 274 LEU A O 1
ATOM 2197 N N . ARG A 1 275 ? -3.432 17.693 0.305 1.00 90.19 275 ARG A N 1
ATOM 2198 C CA . ARG A 1 275 ? -3.509 19.030 0.910 1.00 90.19 275 ARG A CA 1
ATOM 2199 C C . ARG A 1 275 ? -2.622 19.130 2.144 1.00 90.19 275 ARG A C 1
ATOM 2201 O O . ARG A 1 275 ? -1.828 20.062 2.233 1.00 90.19 275 ARG A O 1
ATOM 2208 N N . TRP A 1 276 ? -2.711 18.157 3.043 1.00 89.00 276 TRP A N 1
ATOM 2209 C CA . TRP A 1 276 ? -1.930 18.100 4.269 1.00 89.00 276 TRP A CA 1
ATOM 2210 C C . TRP A 1 276 ? -0.436 18.132 3.971 1.00 89.00 276 TRP A C 1
ATOM 2212 O O . TRP A 1 276 ? 0.236 19.049 4.430 1.00 89.00 276 TRP A O 1
ATOM 2222 N N . ASN A 1 277 ? 0.055 17.249 3.096 1.00 84.56 277 ASN A N 1
ATOM 2223 C CA . ASN A 1 277 ? 1.463 17.223 2.692 1.00 84.56 277 ASN A CA 1
ATOM 2224 C C . ASN A 1 277 ? 1.932 18.562 2.109 1.00 84.56 277 ASN A C 1
ATOM 2226 O O . ASN A 1 277 ? 3.075 18.961 2.315 1.00 84.56 277 ASN A O 1
ATOM 2230 N N . ARG A 1 278 ? 1.064 19.280 1.388 1.00 82.94 278 ARG A N 1
ATOM 2231 C CA . ARG A 1 278 ? 1.388 20.615 0.870 1.00 82.94 278 ARG A CA 1
ATOM 2232 C C . ARG A 1 278 ? 1.506 21.650 1.987 1.00 82.94 278 ARG A C 1
ATOM 2234 O O . ARG A 1 278 ? 2.369 22.514 1.902 1.00 82.94 278 ARG A O 1
ATOM 2241 N N . TYR A 1 279 ? 0.640 21.588 2.995 1.00 85.19 279 TYR A N 1
ATOM 2242 C CA . TYR A 1 279 ? 0.602 22.574 4.072 1.00 85.19 279 TYR A CA 1
ATOM 2243 C C . TYR A 1 279 ? 1.658 22.322 5.156 1.00 85.19 279 TYR A C 1
ATOM 2245 O O . TYR A 1 279 ? 2.173 23.282 5.729 1.00 85.19 279 TYR A O 1
ATOM 2253 N N . SER A 1 280 ? 1.984 21.056 5.437 1.00 78.56 280 SER A N 1
ATOM 2254 C CA . SER A 1 280 ? 2.808 20.637 6.578 1.00 78.56 280 SER A CA 1
ATOM 2255 C C . SER A 1 280 ? 4.275 20.344 6.238 1.00 78.56 280 SER A C 1
ATOM 2257 O O . SER A 1 280 ? 5.126 20.490 7.117 1.00 78.56 280 SER A O 1
ATOM 2259 N N . ASN A 1 281 ? 4.621 20.004 4.987 1.00 76.31 281 ASN A N 1
ATOM 2260 C CA . ASN A 1 281 ? 6.019 19.741 4.624 1.00 76.31 281 ASN A CA 1
ATOM 2261 C C . ASN A 1 281 ? 6.835 21.026 4.574 1.00 76.31 281 ASN A C 1
ATOM 2263 O O . ASN A 1 281 ? 6.702 21.797 3.629 1.00 76.31 281 ASN A O 1
ATOM 2267 N N . LYS A 1 282 ? 7.753 21.229 5.525 1.00 49.91 282 LYS A N 1
ATOM 2268 C CA . LYS A 1 282 ? 8.799 22.254 5.405 1.00 49.91 282 LYS A CA 1
ATOM 2269 C C . LYS A 1 282 ? 9.512 22.061 4.067 1.00 49.91 282 LYS A C 1
ATOM 2271 O O . LYS A 1 282 ? 10.230 21.078 3.893 1.00 49.91 282 LYS A O 1
ATOM 2276 N N . GLN A 1 283 ? 9.336 22.981 3.121 1.00 41.50 283 GLN A N 1
ATOM 2277 C CA . GLN A 1 283 ? 10.302 23.088 2.041 1.00 41.50 283 GLN A CA 1
ATOM 2278 C C . GLN A 1 283 ? 11.656 23.300 2.711 1.00 41.50 283 GLN A C 1
ATOM 2280 O O . GLN A 1 283 ? 11.843 24.256 3.464 1.00 41.50 283 GLN A O 1
ATOM 2285 N N . VAL A 1 284 ? 12.588 22.378 2.475 1.00 33.88 284 VAL A N 1
ATOM 2286 C CA . VAL A 1 284 ? 14.003 22.693 2.610 1.00 33.88 284 VAL A CA 1
ATOM 2287 C C . VAL A 1 284 ? 14.223 23.824 1.613 1.00 33.88 284 VAL A C 1
ATOM 2289 O O . VAL A 1 284 ? 14.327 23.592 0.409 1.00 33.88 284 VAL A O 1
ATOM 2292 N N . LEU A 1 285 ? 14.196 25.061 2.108 1.00 31.42 285 LEU A N 1
ATOM 2293 C CA . LEU A 1 285 ? 14.879 26.169 1.470 1.00 31.42 285 LEU A CA 1
ATOM 2294 C C . LEU A 1 285 ? 16.342 25.739 1.423 1.00 31.42 285 LEU A C 1
ATOM 2296 O O . LEU A 1 285 ? 17.089 25.890 2.385 1.00 31.42 285 LEU A O 1
ATOM 2300 N N . ILE A 1 286 ? 16.726 25.093 0.325 1.00 29.28 286 ILE A N 1
ATOM 2301 C CA . ILE A 1 286 ? 18.115 25.105 -0.084 1.00 29.28 286 ILE A CA 1
ATOM 2302 C C . ILE A 1 286 ? 18.342 26.560 -0.464 1.00 29.28 286 ILE A C 1
ATOM 2304 O O . ILE A 1 286 ? 17.931 26.997 -1.540 1.00 29.28 286 ILE A O 1
ATOM 2308 N N . ASP A 1 287 ? 18.936 27.305 0.465 1.00 33.53 287 ASP A N 1
ATOM 2309 C CA . ASP A 1 287 ? 19.665 28.519 0.150 1.00 33.53 287 ASP A CA 1
ATOM 2310 C C . ASP A 1 287 ? 20.705 28.137 -0.903 1.00 33.53 287 ASP A C 1
ATOM 2312 O O . ASP A 1 287 ? 21.800 27.654 -0.610 1.00 33.53 287 ASP A O 1
ATOM 2316 N N . ILE A 1 288 ? 20.342 28.314 -2.171 1.00 32.62 288 ILE A N 1
ATOM 2317 C CA . ILE A 1 288 ? 21.335 28.467 -3.216 1.00 32.62 288 ILE A CA 1
ATOM 2318 C C . ILE A 1 288 ? 21.908 29.856 -2.968 1.00 32.62 288 ILE A C 1
ATOM 2320 O O . ILE A 1 288 ? 21.401 30.855 -3.471 1.00 32.62 288 ILE A O 1
ATOM 2324 N N . ASN A 1 289 ? 22.972 29.894 -2.167 1.00 32.66 289 ASN A N 1
ATOM 2325 C CA . ASN A 1 289 ? 24.022 30.885 -2.328 1.00 32.66 289 ASN A CA 1
ATOM 2326 C C . ASN A 1 289 ? 24.477 30.815 -3.789 1.00 32.66 289 ASN A C 1
ATOM 2328 O O . ASN A 1 289 ? 25.346 30.026 -4.158 1.00 32.66 289 ASN A O 1
ATOM 2332 N N . SER A 1 290 ? 23.841 31.616 -4.635 1.00 33.81 290 SER A N 1
ATOM 2333 C CA . SER A 1 290 ? 24.373 32.013 -5.924 1.00 33.81 290 SER A CA 1
ATOM 2334 C C . SER A 1 290 ? 25.274 33.218 -5.689 1.00 33.81 290 SER A C 1
ATOM 2336 O O . SER A 1 290 ? 24.905 34.342 -6.015 1.00 33.81 290 SER A O 1
ATOM 2338 N N . ASP A 1 291 ? 26.446 32.963 -5.115 1.00 42.94 291 ASP A N 1
ATOM 2339 C CA . ASP A 1 291 ? 27.620 33.746 -5.474 1.00 42.94 291 ASP A CA 1
ATOM 2340 C C . ASP A 1 291 ? 28.324 33.021 -6.622 1.00 42.94 291 ASP A C 1
ATOM 2342 O O . ASP A 1 291 ? 28.508 31.801 -6.595 1.00 42.94 291 ASP A O 1
ATOM 2346 N N . ASN A 1 292 ? 28.727 33.818 -7.610 1.00 40.16 292 ASN A N 1
ATOM 2347 C CA . ASN A 1 292 ? 29.413 33.486 -8.862 1.00 40.16 292 ASN A CA 1
ATOM 2348 C C . ASN A 1 292 ? 28.528 33.174 -10.075 1.00 40.16 292 ASN A C 1
ATOM 2350 O O . ASN A 1 292 ? 28.401 32.028 -10.510 1.00 40.16 292 ASN A O 1
ATOM 2354 N N . LYS A 1 293 ? 28.071 34.253 -10.725 1.00 36.03 293 LYS A N 1
ATOM 2355 C CA . LYS A 1 293 ? 28.425 34.500 -12.133 1.00 36.03 293 LYS A CA 1
ATOM 2356 C C . LYS A 1 293 ? 28.756 35.981 -12.353 1.00 36.03 293 LYS A C 1
ATOM 2358 O O . LYS A 1 293 ? 27.861 36.814 -12.338 1.00 36.03 293 LYS A O 1
ATOM 2363 N N . ASP A 1 294 ? 30.048 36.235 -12.535 1.00 45.94 294 ASP A N 1
ATOM 2364 C CA . ASP A 1 294 ? 30.679 37.238 -13.401 1.00 45.94 294 ASP A CA 1
ATOM 2365 C C . ASP A 1 294 ? 29.993 38.606 -13.589 1.00 45.94 294 ASP A C 1
ATOM 2367 O O . ASP A 1 294 ? 29.143 38.759 -14.470 1.00 45.94 294 ASP A O 1
ATOM 2371 N N . GLN A 1 295 ? 30.481 39.618 -12.856 1.00 36.34 295 GLN A N 1
ATOM 2372 C CA . GLN A 1 295 ? 30.962 40.908 -13.391 1.00 36.34 295 GLN A CA 1
ATOM 2373 C C . GLN A 1 295 ? 31.703 41.724 -12.327 1.00 36.34 295 GLN A C 1
ATOM 2375 O O . GLN A 1 295 ? 31.210 41.788 -11.180 1.00 36.34 295 GLN A O 1
#

Foldseek 3Di:
DDPQFDKDFLVVLCVLCCVVPVDDLLLLLLLCLCDVVQLGFWKFAPPVVDDSPGPDGDTDALQVVALDLPCSVVRRRIMGGPVCSNPRDGDLQSGKDAPVRQQVVCCPPPPDRSVVVQLVCLVVVLKAWQDRRHRHACSLPVVPPSGHHSNRTIIRSVSSVVCCVPPVVVVVVPPDDDDDDDDDDDDDDDDDDDPDDLQFFLAADPDCDLVRVQLSVLQVVVCVVPVDGDDLVRSVVSCVPPGDPVQVWDWDCPPSAIWIDGPNDTDGSVNSSVVCCNRHDPPPPPPPPPDDDDD

pLDDT: mean 79.88, std 20.39, range [26.88, 98.19]

Secondary structure (DSSP, 8-state):
-PPP--EEEHHHHHHHHHHHH---HHHHHHHHHH-GGGT----BSSGGGS-TTSPPPPBP-GGGGTT-S-GGGGGGG-EEEHHHHHH----TTT-EEEHHHHHHHHTT-TTS-HHHHHHHHHHTTSS-EE-TTTSS-TTT-TT-TTSPPGGG-EEEHHHHHHHIIIIITTTGGGS----------------PPP---TTS-SS--SS--HHHHHHHHHHHHHHHHHSS---HHHHHHHHHHS--GGG--EEE-GGGS-EEEETTEEEEHHHHHHHHHHHHS-----------S--

Radius of gyration: 23.37 Å; chains: 1; bounding box: 53×55×73 Å

Sequence (295 aa):
MSKSTKLIPYVEAFGILAAKLDTSKEEFAGWIFLGPKDGGLDAYQNASQLEPDAPKPPRFYFSYHEGERDYLQLLPQLWFVYEDILNFNPSNEARLLTFESLLSRWDQIPGTTAVDFIKAKIADSSLMDLHPTFGGTQALNPAEADFPPLEEGLFSLAEIILVEEKELKNLIAVAPKSENFTNKRLGESSLSINSGSVTELPNPPKRMDDWYLAIRDARHEFITQNMREPDTLEMWLRLCQMPPSSYGITIDNSFRETTLHLDNKPLTKTNFKLRWNRYSNKQVLIDINSDNKDQ